Protein 1U0Q (pdb70)

Radius of gyration: 24.21 Å; Cα contacts (8 Å, |Δi|>4): 615; chains: 2; bounding box: 55×52×58 Å

Nearest PDB structures (foldseek):
  1u0q-assembly2_B  TM=1.008E+00  e=7.704E-24  Lama glama
  5bop-assembly2_C  TM=9.427E-01  e=1.568E-19  Lama glama
  6h15-assembly1_D  TM=9.611E-01  e=4.866E-19  Lama glama
  6c9w-assembly1_B  TM=9.307E-01  e=1.510E-18  Lama glama
  4ptu-assembly1_B  TM=8.889E-01  e=7.053E-16  Homo sapiens

Sequence (248 aa):
VQLQESGGGLVQAGGSLRLSCAASGRTFSTYAVGWFRQAPGKEREFVGYFGTRGGRTYYADSVKGRFTIAIDNAKNTVYLQMNSLKLDDTAVYYCAVRMPYSGDYRSSGTYDYWGQGTQVTVSSVQLQESGGGLVQAGGSLRLSCAASGRTFSTYAVGWFRQAPGKEREFVGYFGTRGGRTYYADSVKGRFTIAIDNAKNTVYLQMNSLKLDDTAVYYCAVRMPYSGDYRSSGTYDYWGQGTQVTVSS

Structure (mmCIF, N/CA/C/O backbone):
data_1U0Q
#
_entry.id   1U0Q
#
_cell.length_a   48.235
_cell.length_b   48.235
_cell.length_c   163.983
_cell.angle_alpha   90.00
_cell.angle_beta   90.00
_cell.angle_gamma   120.00
#
_symmetry.space_group_name_H-M   'P 32 2 1'
#
loop_
_entity.id
_entity.type
_entity.pdbx_description
1 polymer 'immunoglobulin heavy chain variable domain'
2 water water
#
loop_
_atom_site.group_PDB
_atom_site.id
_atom_site.type_symbol
_atom_site.label_atom_id
_atom_site.label_alt_id
_atom_site.label_comp_id
_atom_site.label_asym_id
_atom_site.label_entity_id
_atom_site.label_seq_id
_atom_site.pdbx_PDB_ins_code
_atom_site.Cartn_x
_atom_site.Cartn_y
_atom_site.Cartn_z
_atom_site.occupancy
_atom_site.B_iso_or_equiv
_atom_site.auth_seq_id
_atom_site.auth_comp_id
_atom_site.auth_asym_id
_atom_site.auth_atom_id
_atom_site.pdbx_PDB_model_num
ATOM 9 N N . VAL A 1 2 ? 16.761 -5.990 38.385 1.00 13.37 2 VAL A N 1
ATOM 10 C CA . VAL A 1 2 ? 16.958 -4.785 39.178 1.00 13.64 2 VAL A CA 1
ATOM 11 C C . VAL A 1 2 ? 18.441 -4.623 39.490 1.00 13.65 2 VAL A C 1
ATOM 12 O O . VAL A 1 2 ? 19.103 -5.569 39.907 1.00 14.21 2 VAL A O 1
ATOM 16 N N . GLN A 1 3 ? 18.954 -3.417 39.274 1.00 14.95 3 GLN A N 1
ATOM 17 C CA . GLN A 1 3 ? 20.347 -3.110 39.572 1.00 14.79 3 GLN A CA 1
ATOM 18 C C . GLN A 1 3 ? 20.374 -1.701 40.149 1.00 15.00 3 GLN A C 1
ATOM 19 O O . GLN A 1 3 ? 19.832 -0.772 39.552 1.00 15.80 3 GLN A O 1
ATOM 25 N N . LEU A 1 4 ? 20.991 -1.554 41.317 1.00 14.06 4 LEU A N 1
ATOM 26 C CA . LEU A 1 4 ? 21.074 -0.257 41.981 1.00 14.06 4 LEU A CA 1
ATOM 27 C C . LEU A 1 4 ? 22.524 0.183 42.124 1.00 14.42 4 LEU A C 1
ATOM 28 O O . LEU A 1 4 ? 23.404 -0.637 42.378 1.00 15.28 4 LEU A O 1
ATOM 33 N N . GLN A 1 5 ? 22.767 1.479 41.966 1.00 14.97 5 GLN A N 1
ATOM 34 C CA . GLN A 1 5 ? 24.118 2.015 42.105 1.00 15.50 5 GLN A CA 1
ATOM 35 C C . GLN A 1 5 ? 24.095 3.394 42.763 1.00 14.79 5 GLN A C 1
ATOM 36 O O . GLN A 1 5 ? 23.457 4.318 42.260 1.00 14.70 5 GLN A O 1
ATOM 42 N N . GLU A 1 6 ? 24.794 3.528 43.886 1.00 14.38 6 GLU A N 1
ATOM 43 C CA . GLU A 1 6 ? 24.852 4.805 44.594 1.00 15.04 6 GLU A CA 1
ATOM 44 C C . GLU A 1 6 ? 26.048 5.605 44.107 1.00 15.00 6 GLU A C 1
ATOM 45 O O . GLU A 1 6 ? 27.003 5.047 43.567 1.00 16.12 6 GLU A O 1
ATOM 51 N N . SER A 1 7 ? 25.989 6.916 44.297 1.00 15.28 7 SER A N 1
ATOM 52 C CA . SER A 1 7 ? 27.080 7.793 43.897 1.00 15.15 7 SER A CA 1
ATOM 53 C C . SER A 1 7 ? 26.968 9.104 44.662 1.00 15.51 7 SER A C 1
ATOM 54 O O . SER A 1 7 ? 25.942 9.385 45.274 1.00 14.39 7 SER A O 1
ATOM 57 N N . GLY A 1 8 ? 28.031 9.897 44.629 1.00 16.50 8 GLY A N 1
ATOM 58 C CA . GLY A 1 8 ? 28.004 11.179 45.307 1.00 17.73 8 GLY A CA 1
ATOM 59 C C . GLY A 1 8 ? 28.817 11.243 46.584 1.00 18.76 8 GLY A C 1
ATOM 60 O O . GLY A 1 8 ? 29.015 12.322 47.137 1.00 19.17 8 GLY A O 1
ATOM 61 N N . GLY A 1 9 ? 29.281 10.091 47.059 1.00 19.09 9 GLY A N 1
ATOM 62 C CA . GLY A 1 9 ? 30.069 10.060 48.276 1.00 19.74 9 GLY A CA 1
ATOM 63 C C . GLY A 1 9 ? 31.356 10.856 48.174 1.00 20.80 9 GLY A C 1
ATOM 64 O O . GLY A 1 9 ? 31.848 11.129 47.081 1.00 21.78 9 GLY A O 1
ATOM 65 N N . GLY A 1 10 ? 31.902 11.233 49.323 1.00 20.97 10 GLY A N 1
ATOM 66 C CA . GLY A 1 10 ? 33.136 11.996 49.334 1.00 22.35 10 GLY A CA 1
ATOM 67 C C . GLY A 1 10 ? 33.481 12.491 50.723 1.00 22.60 10 GLY A C 1
ATOM 68 O O . GLY A 1 10 ? 32.833 12.121 51.702 1.00 22.19 10 GLY A O 1
ATOM 69 N N . LEU A 1 11 ? 34.513 13.323 50.806 1.00 23.86 11 LEU A N 1
ATOM 70 C CA . LEU A 1 11 ? 34.950 13.882 52.079 1.00 25.10 11 LEU A CA 1
ATOM 71 C C . LEU A 1 11 ? 34.280 15.244 52.227 1.00 25.36 11 LEU A C 1
ATOM 72 O O . LEU A 1 11 ? 34.389 16.094 51.344 1.00 26.11 11 LEU A O 1
ATOM 77 N N . VAL A 1 12 ? 33.589 15.447 53.342 1.00 25.46 12 VAL A N 1
ATOM 78 C CA . VAL A 1 12 ? 32.886 16.699 53.583 1.00 26.04 12 VAL A CA 1
ATOM 79 C C . VAL A 1 12 ? 33.221 17.273 54.955 1.00 25.55 12 VAL A C 1
ATOM 80 O O . VAL A 1 12 ? 33.514 16.537 55.896 1.00 26.15 12 VAL A O 1
ATOM 84 N N . GLN A 1 13 ? 33.178 18.596 55.052 1.00 25.35 13 GLN A N 1
ATOM 85 C CA . GLN A 1 13 ? 33.466 19.307 56.292 1.00 25.47 13 GLN A CA 1
ATOM 86 C C . GLN A 1 13 ? 32.228 19.276 57.188 1.00 24.08 13 GLN A C 1
ATOM 87 O O . GLN A 1 13 ? 31.112 19.451 56.705 1.00 23.75 13 GLN A O 1
ATOM 93 N N . ALA A 1 14 ? 32.420 19.053 58.485 1.00 22.61 14 ALA A N 1
ATOM 94 C CA . ALA A 1 14 ? 31.297 19.030 59.420 1.00 21.54 14 ALA A CA 1
ATOM 95 C C . ALA A 1 14 ? 30.516 20.330 59.254 1.00 20.77 14 ALA A C 1
ATOM 96 O O . ALA A 1 14 ? 31.104 21.397 59.093 1.00 20.89 14 ALA A O 1
ATOM 98 N N . GLY A 1 15 ? 29.192 20.234 59.301 1.00 19.27 15 GLY A N 1
ATOM 99 C CA . GLY A 1 15 ? 28.360 21.409 59.128 1.00 17.90 15 GLY A CA 1
ATOM 100 C C . GLY A 1 15 ? 28.002 21.585 57.664 1.00 17.06 15 GLY A C 1
ATOM 101 O O . GLY A 1 15 ? 27.121 22.368 57.316 1.00 16.43 15 GLY A O 1
ATOM 102 N N . GLY A 1 16 ? 28.684 20.840 56.801 1.00 16.24 16 GLY A N 1
ATOM 103 C CA . GLY A 1 16 ? 28.422 20.941 55.377 1.00 15.51 16 GLY A CA 1
ATOM 104 C C . GLY A 1 16 ? 27.256 20.095 54.894 1.00 15.15 16 GLY A C 1
ATOM 105 O O . GLY A 1 16 ? 26.578 19.431 55.683 1.00 15.05 16 GLY A O 1
ATOM 106 N N . SER A 1 17 ? 27.028 20.131 53.586 1.00 15.49 17 SER A N 1
ATOM 107 C CA . SER A 1 17 ? 25.945 19.378 52.964 1.00 15.40 17 SER A CA 1
ATOM 108 C C . SER A 1 17 ? 26.470 18.526 51.823 1.00 15.76 17 SER A C 1
ATOM 109 O O . SER A 1 17 ? 27.510 18.826 51.236 1.00 15.62 17 SER A O 1
ATOM 112 N N . LEU A 1 18 ? 25.730 17.468 51.507 1.00 14.76 18 LEU A N 1
ATOM 113 C CA . LEU A 1 18 ? 26.100 16.554 50.433 1.00 14.97 18 LEU A CA 1
ATOM 114 C C . LEU A 1 18 ? 24.851 15.844 49.929 1.00 14.54 18 LEU A C 1
ATOM 115 O O . LEU A 1 18 ? 23.984 15.493 50.718 1.00 14.94 18 LEU A O 1
ATOM 120 N N . ARG A 1 19 ? 24.755 15.631 48.620 1.00 15.31 19 ARG A N 1
ATOM 121 C CA . ARG A 1 19 ? 23.600 14.934 48.071 1.00 15.59 19 ARG A CA 1
ATOM 122 C C . ARG A 1 19 ? 24.046 13.649 47.389 1.00 14.58 19 ARG A C 1
ATOM 123 O O . ARG A 1 19 ? 24.883 13.669 46.486 1.00 15.11 19 ARG A O 1
ATOM 131 N N . LEU A 1 20 ? 23.495 12.531 47.840 1.00 12.77 20 LEU A N 1
ATOM 132 C CA . LEU A 1 20 ? 23.823 11.234 47.266 1.00 12.82 20 LEU A CA 1
ATOM 133 C C . LEU A 1 20 ? 22.743 10.873 46.259 1.00 13.02 20 LEU A C 1
ATOM 134 O O . LEU A 1 20 ? 21.630 11.388 46.323 1.00 12.25 20 LEU A O 1
ATOM 139 N N . SER A 1 21 ? 23.076 9.993 45.325 1.00 14.16 21 SER A N 1
ATOM 140 C CA . SER A 1 21 ? 22.116 9.553 44.326 1.00 14.74 21 SER A CA 1
ATOM 141 C C . SER A 1 21 ? 22.104 8.035 44.273 1.00 14.18 21 SER A C 1
ATOM 142 O O . SER A 1 21 ? 23.106 7.381 44.557 1.00 14.74 21 SER A O 1
ATOM 145 N N . CYS A 1 22 ? 20.956 7.488 43.902 1.00 13.89 22 CYS A N 1
ATOM 146 C CA . CYS A 1 22 ? 20.770 6.050 43.765 1.00 14.24 22 CYS A CA 1
ATOM 147 C C . CYS A 1 22 ? 20.082 5.893 42.423 1.00 13.86 22 CYS A C 1
ATOM 148 O O . CYS A 1 22 ? 18.928 6.277 42.269 1.00 13.44 22 CYS A O 1
ATOM 151 N N . ALA A 1 23 ? 20.805 5.349 41.451 1.00 14.07 23 ALA A N 1
ATOM 152 C CA . ALA A 1 23 ? 20.265 5.156 40.113 1.00 14.90 23 ALA A CA 1
ATOM 153 C C . ALA A 1 23 ? 19.751 3.726 39.961 1.00 15.22 23 ALA A C 1
ATOM 154 O O . ALA A 1 23 ? 20.385 2.782 40.424 1.00 15.14 23 ALA A O 1
ATOM 156 N N . ALA A 1 24 ? 18.598 3.574 39.317 1.00 16.97 24 ALA A N 1
ATOM 157 C CA . ALA A 1 24 ? 18.026 2.250 39.111 1.00 18.95 24 ALA A CA 1
ATOM 158 C C . ALA A 1 24 ? 17.679 2.038 37.649 1.00 20.61 24 ALA A C 1
ATOM 159 O O . ALA A 1 24 ? 17.559 2.992 36.881 1.00 21.53 24 ALA A O 1
ATOM 161 N N . SER A 1 25 ? 17.509 0.776 37.278 1.00 22.78 25 SER A N 1
ATOM 162 C CA . SER A 1 25 ? 17.178 0.410 35.909 1.00 23.66 25 SER A CA 1
ATOM 163 C C . SER A 1 25 ? 15.683 0.499 35.603 1.00 23.97 25 SER A C 1
ATOM 164 O O . SER A 1 25 ? 14.844 0.357 36.490 1.00 23.34 25 SER A O 1
ATOM 167 N N . GLY A 1 26 ? 15.372 0.752 34.333 1.00 24.02 26 GLY A N 1
ATOM 168 C CA . GLY A 1 26 ? 13.995 0.843 33.874 1.00 24.01 26 GLY A CA 1
ATOM 169 C C . GLY A 1 26 ? 13.010 1.536 34.792 1.00 23.41 26 GLY A C 1
ATOM 170 O O . GLY A 1 26 ? 13.221 2.674 35.208 1.00 24.08 26 GLY A O 1
ATOM 171 N N . ARG A 1 27 ? 11.919 0.846 35.103 1.00 22.75 27 ARG A N 1
ATOM 172 C CA . ARG A 1 27 ? 10.888 1.403 35.967 1.00 21.91 27 ARG A CA 1
ATOM 173 C C . ARG A 1 27 ? 10.957 0.850 37.384 1.00 19.95 27 ARG A C 1
ATOM 174 O O . ARG A 1 27 ? 9.942 0.764 38.074 1.00 18.23 27 ARG A O 1
ATOM 182 N N . THR A 1 28 ? 12.159 0.484 37.813 1.00 17.86 28 THR A N 1
ATOM 183 C CA . THR A 1 28 ? 12.354 -0.057 39.151 1.00 17.01 28 THR A CA 1
ATOM 184 C C . THR A 1 28 ? 11.708 0.828 40.212 1.00 16.45 28 THR A C 1
ATOM 185 O O . THR A 1 28 ? 10.983 0.339 41.078 1.00 16.45 28 THR A O 1
ATOM 189 N N . PHE A 1 29 ? 11.974 2.130 40.133 1.00 16.16 29 PHE A N 1
ATOM 190 C CA . PHE A 1 29 ? 11.443 3.089 41.096 1.00 16.49 29 PHE A CA 1
ATOM 191 C C . PHE A 1 29 ? 9.964 3.409 40.936 1.00 18.03 29 PHE A C 1
ATOM 192 O O . PHE A 1 29 ? 9.408 4.176 41.714 1.00 18.89 29 PHE A O 1
ATOM 200 N N . SER A 1 30 ? 9.324 2.830 39.929 1.00 18.80 30 SER A N 1
ATOM 201 C CA . SER A 1 30 ? 7.899 3.059 39.745 1.00 20.09 30 SER A CA 1
ATOM 202 C C . SER A 1 30 ? 7.116 1.907 40.363 1.00 19.83 30 SER A C 1
ATOM 203 O O . SER A 1 30 ? 5.933 2.047 40.670 1.00 20.95 30 SER A O 1
ATOM 206 N N . THR A 1 31 ? 7.780 0.772 40.562 1.00 19.81 31 THR A N 1
ATOM 207 C CA . THR A 1 31 ? 7.111 -0.382 41.147 1.00 19.47 31 THR A CA 1
ATOM 208 C C . THR A 1 31 ? 7.642 -0.755 42.528 1.00 17.81 31 THR A C 1
ATOM 209 O O . THR A 1 31 ? 6.951 -1.424 43.291 1.00 18.05 31 THR A O 1
ATOM 213 N N . TYR A 1 32 ? 8.862 -0.328 42.845 1.00 15.51 32 TYR A N 1
ATOM 214 C CA . TYR A 1 32 ? 9.450 -0.606 44.157 1.00 14.24 32 TYR A CA 1
ATOM 215 C C . TYR A 1 32 ? 9.544 0.658 44.992 1.00 14.24 32 TYR A C 1
ATOM 216 O O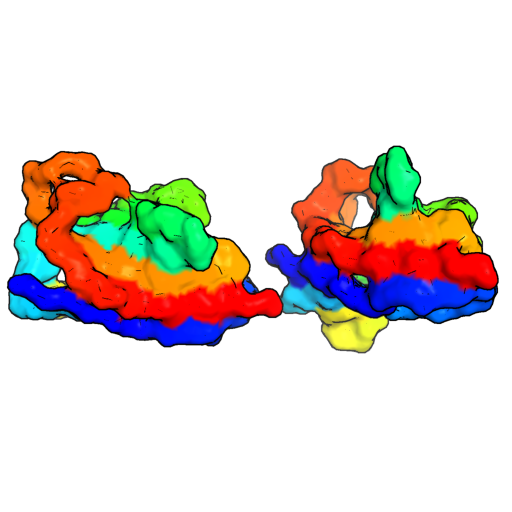 . TYR A 1 32 ? 9.616 1.761 44.450 1.00 16.01 32 TYR A O 1
ATOM 225 N N . ALA A 1 33 ? 9.562 0.479 46.310 1.00 13.67 33 ALA A N 1
ATOM 226 C CA . ALA A 1 33 ? 9.722 1.581 47.253 1.00 13.06 33 ALA A CA 1
ATOM 227 C C . ALA A 1 33 ? 11.223 1.611 47.505 1.00 12.96 33 ALA A C 1
ATOM 228 O O . ALA A 1 33 ? 11.915 0.633 47.222 1.00 11.95 33 ALA A O 1
ATOM 230 N N . VAL A 1 34 ? 11.725 2.712 48.049 1.00 12.79 34 VAL A N 1
ATOM 231 C CA . VAL A 1 34 ? 13.157 2.849 48.262 1.00 13.43 34 VAL A CA 1
ATOM 232 C C . VAL A 1 34 ? 13.537 3.224 49.682 1.00 13.81 34 VAL A C 1
ATOM 233 O O . VAL A 1 34 ? 12.912 4.083 50.293 1.00 14.98 34 VAL A O 1
ATOM 237 N N . GLY A 1 35 ? 14.569 2.571 50.202 1.00 12.47 35 GLY A N 1
ATOM 238 C CA . GLY A 1 35 ? 15.038 2.885 51.538 1.00 12.15 35 GLY A CA 1
ATOM 239 C C . GLY A 1 35 ? 16.528 3.179 51.535 1.00 12.34 35 GLY A C 1
ATOM 240 O O . GLY A 1 35 ? 17.270 2.723 50.664 1.00 11.60 35 GLY A O 1
ATOM 241 N N . TRP A 1 36 ? 16.971 3.985 52.491 1.00 10.49 36 TRP A N 1
ATOM 242 C CA . TRP A 1 36 ? 18.387 4.284 52.610 1.00 10.18 36 TRP A CA 1
ATOM 243 C C . TRP A 1 36 ? 18.832 3.750 53.957 1.00 10.19 36 TRP A C 1
ATOM 244 O O . TRP A 1 36 ? 18.112 3.872 54.947 1.00 10.72 36 TRP A O 1
ATOM 255 N N . PHE A 1 37 ? 20.003 3.124 53.966 1.00 9.71 37 PHE A N 1
ATOM 256 C CA . PHE A 1 37 ? 20.601 2.562 55.169 1.00 9.85 37 PHE A CA 1
ATOM 257 C C . PHE A 1 37 ? 22.045 3.057 55.218 1.00 9.78 37 PHE A C 1
ATOM 258 O O . PHE A 1 37 ? 22.567 3.569 54.228 1.00 10.81 37 PHE A O 1
ATOM 266 N N . ARG A 1 38 ? 22.703 2.910 56.362 1.00 9.91 38 ARG A N 1
ATOM 267 C CA . ARG A 1 38 ? 24.098 3.326 56.449 1.00 10.12 38 ARG A CA 1
ATOM 268 C C . ARG A 1 38 ? 24.835 2.460 57.454 1.00 9.76 38 ARG A C 1
ATOM 269 O O . ARG A 1 38 ? 24.229 1.906 58.379 1.00 9.86 38 ARG A O 1
ATOM 277 N N . GLN A 1 39 ? 26.138 2.318 57.244 1.00 10.59 39 GLN A N 1
ATOM 278 C CA . GLN A 1 39 ? 26.964 1.547 58.158 1.00 12.18 39 GLN A CA 1
ATOM 279 C C . GLN A 1 39 ? 28.168 2.380 58.560 1.00 12.48 39 GLN A C 1
ATOM 280 O O . GLN A 1 39 ? 29.058 2.633 57.749 1.00 13.47 39 GLN A O 1
ATOM 286 N N . ALA A 1 40 ? 28.179 2.815 59.813 1.00 14.24 40 ALA A N 1
ATOM 287 C CA . ALA A 1 40 ? 29.285 3.609 60.324 1.00 16.48 40 ALA A CA 1
ATOM 288 C C . ALA A 1 40 ? 30.393 2.651 60.739 1.00 17.22 40 ALA A C 1
ATOM 289 O O . ALA A 1 40 ? 30.140 1.470 60.969 1.00 16.95 40 ALA A O 1
ATOM 291 N N . PRO A 1 41 ? 31.636 3.148 60.844 1.00 18.38 41 PRO A N 1
ATOM 292 C CA . PRO A 1 41 ? 32.770 2.304 61.233 1.00 18.83 41 PRO A CA 1
ATOM 293 C C . PRO A 1 41 ? 32.512 1.439 62.468 1.00 18.68 41 PRO A C 1
ATOM 294 O O . PRO A 1 41 ? 32.194 1.950 63.544 1.00 19.27 41 PRO A O 1
ATOM 298 N N . GLY A 1 42 ? 32.638 0.127 62.293 1.00 18.55 42 GLY A N 1
ATOM 299 C CA . GLY A 1 42 ? 32.451 -0.805 63.392 1.00 18.16 42 GLY A CA 1
ATOM 300 C C . GLY A 1 42 ? 31.035 -1.116 63.831 1.00 17.68 42 GLY A C 1
ATOM 301 O O . GLY A 1 42 ? 30.821 -2.047 64.608 1.00 17.34 42 GLY A O 1
ATOM 302 N N . LYS A 1 43 ? 30.059 -0.356 63.344 1.00 17.98 43 LYS A N 1
ATOM 303 C CA . LYS A 1 43 ? 28.676 -0.589 63.745 1.00 18.82 43 LYS A CA 1
ATOM 304 C C . LYS A 1 43 ? 27.858 -1.379 62.736 1.00 17.94 43 LYS A C 1
ATOM 305 O O . LYS A 1 43 ? 28.261 -1.563 61.589 1.00 18.46 43 LYS A O 1
ATOM 311 N N . GLU A 1 44 ? 26.702 -1.849 63.185 1.00 17.70 44 GLU A N 1
ATOM 312 C CA . GLU A 1 44 ? 25.806 -2.607 62.325 1.00 17.38 44 GLU A CA 1
ATOM 313 C C . GLU A 1 44 ? 25.046 -1.646 61.423 1.00 16.37 44 GLU A C 1
ATOM 314 O O . GLU A 1 44 ? 24.781 -0.508 61.805 1.00 15.17 44 GLU A O 1
ATOM 320 N N . ARG A 1 45 ? 24.701 -2.108 60.223 1.00 14.65 45 ARG A N 1
ATOM 321 C CA . ARG A 1 45 ? 23.964 -1.278 59.277 1.00 13.91 45 ARG A CA 1
ATOM 322 C C . ARG A 1 45 ? 22.614 -0.902 59.871 1.00 12.75 45 ARG A C 1
ATOM 323 O O . ARG A 1 45 ? 21.930 -1.733 60.473 1.00 13.86 45 ARG A O 1
ATOM 331 N N . GLU A 1 46 ? 22.232 0.357 59.690 1.00 12.80 46 GLU A N 1
ATOM 332 C CA . GLU A 1 46 ? 20.987 0.855 60.247 1.00 14.20 46 GLU A CA 1
ATOM 333 C C . GLU A 1 46 ? 20.169 1.681 59.267 1.00 12.62 46 GLU A C 1
ATOM 334 O O . GLU A 1 46 ? 20.704 2.286 58.337 1.00 12.82 46 GLU A O 1
ATOM 340 N N . PHE A 1 47 ? 18.865 1.713 59.520 1.00 13.16 47 PHE A N 1
ATOM 341 C CA . PHE A 1 47 ? 17.905 2.451 58.710 1.00 13.17 47 PHE A CA 1
ATOM 342 C C . PHE A 1 47 ? 18.132 3.962 58.795 1.00 13.30 47 PHE A C 1
ATOM 343 O O . PHE A 1 47 ? 18.445 4.492 59.861 1.00 14.28 47 PHE A O 1
ATOM 351 N N . VAL A 1 48 ? 17.977 4.644 57.662 1.00 12.59 48 VAL A N 1
ATOM 352 C CA . VAL A 1 48 ? 18.153 6.094 57.592 1.00 12.31 48 VAL A CA 1
ATOM 353 C C . VAL A 1 48 ? 16.849 6.751 57.143 1.00 13.12 48 VAL A C 1
ATOM 354 O O . VAL A 1 48 ? 16.346 7.668 57.795 1.00 12.66 48 VAL A O 1
ATOM 358 N N . GLY A 1 49 ? 16.292 6.268 56.035 1.00 13.11 49 GLY A N 1
ATOM 359 C CA . GLY A 1 49 ? 15.061 6.849 55.538 1.00 13.07 49 GLY A CA 1
ATOM 360 C C . GLY A 1 49 ? 14.346 5.963 54.540 1.00 13.79 49 GLY A C 1
ATOM 361 O O . GLY A 1 49 ? 14.937 5.046 53.970 1.00 13.95 49 GLY A O 1
ATOM 362 N N . TYR A 1 50 ? 13.070 6.256 54.316 1.00 14.17 50 TYR A N 1
ATOM 363 C CA . TYR A 1 50 ? 12.253 5.475 53.404 1.00 14.27 50 TYR A CA 1
ATOM 364 C C . TYR A 1 50 ? 11.463 6.396 52.489 1.00 15.54 50 TYR A C 1
ATOM 365 O O . TYR A 1 50 ? 10.994 7.455 52.911 1.00 15.66 50 TYR A O 1
ATOM 374 N N . PHE A 1 51 ? 11.314 5.986 51.234 1.00 15.61 51 PHE A N 1
ATOM 375 C CA . PHE A 1 51 ? 10.575 6.774 50.259 1.00 16.77 51 PHE A CA 1
ATOM 376 C C . PHE A 1 51 ? 9.533 5.884 49.604 1.00 17.36 51 PHE A C 1
ATOM 377 O O . PHE A 1 51 ? 9.881 4.959 48.880 1.00 14.94 51 PHE A O 1
ATOM 385 N N . GLY A 1 52 ? 8.261 6.156 49.879 1.00 19.81 52 GLY A N 1
ATOM 386 C CA . GLY A 1 52 ? 7.190 5.381 49.278 1.00 22.59 52 GLY A CA 1
ATOM 387 C C . GLY A 1 52 ? 6.954 5.950 47.894 1.00 24.15 52 GLY A C 1
ATOM 388 O O . GLY A 1 52 ? 6.673 7.137 47.749 1.00 25.23 52 GLY A O 1
ATOM 389 N N . THR A 1 53 A 7.070 5.113 46.872 1.00 26.63 52 THR A N 1
ATOM 390 C CA . THR A 1 53 A 6.898 5.575 45.499 1.00 28.69 52 THR A CA 1
ATOM 391 C C . THR A 1 53 A 5.447 5.797 45.085 1.00 29.52 52 THR A C 1
ATOM 392 O O . THR A 1 53 A 5.178 6.414 44.053 1.00 29.67 52 THR A O 1
ATOM 396 N N . ARG A 1 54 ? 4.512 5.305 45.888 1.00 30.36 53 ARG A N 1
ATOM 397 C CA . ARG A 1 54 ? 3.100 5.470 45.568 1.00 30.69 53 ARG A CA 1
ATOM 398 C C . ARG A 1 54 ? 2.654 6.929 45.682 1.00 30.74 53 ARG A C 1
ATOM 399 O O . ARG A 1 54 ? 2.175 7.515 44.710 1.00 31.06 53 ARG A O 1
ATOM 401 N N . GLY A 1 55 ? 2.819 7.514 46.865 1.00 30.14 54 GLY A N 1
ATOM 402 C CA . GLY A 1 55 ? 2.407 8.891 47.074 1.00 29.33 54 GLY A CA 1
ATOM 403 C C . GLY A 1 55 ? 3.551 9.864 47.280 1.00 28.81 54 GLY A C 1
ATOM 404 O O . GLY A 1 55 ? 3.336 11.076 47.354 1.00 29.19 54 GLY A O 1
ATOM 405 N N . GLY A 1 56 ? 4.768 9.343 47.380 1.00 27.79 55 GLY A N 1
ATOM 406 C CA . GLY A 1 56 ? 5.920 10.207 47.565 1.00 26.65 55 GLY A CA 1
ATOM 407 C C . GLY A 1 56 ? 6.188 10.619 49.001 1.00 25.92 55 GLY A C 1
ATOM 408 O O . GLY A 1 56 ? 6.948 11.558 49.246 1.00 25.50 55 GLY A O 1
ATOM 409 N N . ARG A 1 57 ? 5.571 9.929 49.955 1.00 24.93 56 ARG A N 1
ATOM 410 C CA . ARG A 1 57 ? 5.777 10.248 51.362 1.00 24.90 56 ARG A CA 1
ATOM 411 C C . ARG A 1 57 ? 7.127 9.705 51.826 1.00 23.29 56 ARG A C 1
ATOM 412 O O . ARG A 1 57 ? 7.592 8.673 51.345 1.00 22.12 56 ARG A O 1
ATOM 420 N N . THR A 1 58 ? 7.755 10.406 52.761 1.00 21.05 57 THR A N 1
ATOM 421 C CA . THR A 1 58 ? 9.049 9.981 53.283 1.00 19.36 57 THR A CA 1
ATOM 422 C C . THR A 1 58 ? 9.014 9.813 54.801 1.00 19.35 57 THR A C 1
ATOM 423 O O . THR A 1 58 ? 8.238 10.476 55.492 1.00 18.66 57 THR A O 1
ATOM 427 N N . TYR A 1 59 ? 9.852 8.908 55.306 1.00 18.38 58 TYR A N 1
ATOM 428 C CA . TYR A 1 59 ? 9.955 8.636 56.741 1.00 18.68 58 TYR A CA 1
ATOM 429 C C . TYR A 1 59 ? 11.440 8.634 57.084 1.00 17.06 58 TYR A C 1
ATOM 430 O O . TYR A 1 59 ? 12.247 8.087 56.337 1.00 16.55 58 TYR A O 1
ATOM 439 N N . TYR A 1 60 ? 11.797 9.238 58.215 1.00 15.50 59 TYR A N 1
ATOM 440 C CA . TYR A 1 60 ? 13.200 9.333 58.610 1.00 15.11 59 TYR A CA 1
ATOM 441 C C . TYR A 1 60 ? 13.508 8.835 60.019 1.00 15.29 59 TYR A C 1
ATOM 442 O O . TYR A 1 60 ? 12.705 8.993 60.938 1.00 15.60 59 TYR A O 1
ATOM 451 N N . ALA A 1 61 ? 14.686 8.236 60.178 1.00 14.59 60 ALA A N 1
ATOM 452 C CA . ALA A 1 61 ? 15.127 7.756 61.482 1.00 15.09 60 ALA A CA 1
ATOM 453 C C . ALA A 1 61 ? 15.344 8.998 62.348 1.00 15.54 60 ALA A C 1
ATOM 454 O O . ALA A 1 61 ? 15.710 10.054 61.836 1.00 15.23 60 ALA A O 1
ATOM 456 N N . ASP A 1 62 ? 15.130 8.873 63.654 1.00 16.84 61 ASP A N 1
ATOM 457 C CA . ASP A 1 62 ? 15.299 10.013 64.551 1.00 18.47 61 ASP A CA 1
ATOM 458 C C . ASP A 1 62 ? 16.691 10.630 64.489 1.00 17.83 61 ASP A C 1
ATOM 459 O O . ASP A 1 62 ? 16.863 11.833 64.718 1.00 18.21 61 ASP A O 1
ATOM 464 N N . SER A 1 63 ? 17.683 9.809 64.174 1.00 17.05 62 SER A N 1
ATOM 465 C CA . SER A 1 63 ? 19.060 10.266 64.089 1.00 16.59 62 SER A CA 1
ATOM 466 C C . SER A 1 63 ? 19.298 11.308 63.000 1.00 14.82 62 SER A C 1
ATOM 467 O O . SER A 1 63 ? 20.240 12.094 63.089 1.00 14.64 62 SER A O 1
ATOM 470 N N . VAL A 1 64 ? 18.450 11.324 61.974 1.00 13.50 63 VAL A N 1
ATOM 471 C CA . VAL A 1 64 ? 18.650 12.270 60.878 1.00 12.67 63 VAL A CA 1
ATOM 472 C C . VAL A 1 64 ? 17.429 13.117 60.517 1.00 12.05 63 VAL A C 1
ATOM 473 O O . VAL A 1 64 ? 17.536 14.032 59.702 1.00 11.98 63 VAL A O 1
ATOM 477 N N . LYS A 1 65 ? 16.282 12.826 61.124 1.00 12.15 64 LYS A N 1
ATOM 478 C CA . LYS A 1 65 ? 15.059 13.570 60.825 1.00 12.58 64 LYS A CA 1
ATOM 479 C C . LYS A 1 65 ? 15.282 15.079 60.926 1.00 12.57 64 LYS A C 1
ATOM 480 O O . LYS A 1 65 ? 15.790 15.579 61.929 1.00 13.37 64 LYS A O 1
ATOM 486 N N . GLY A 1 66 ? 14.905 15.791 59.867 1.00 11.51 65 GLY A N 1
ATOM 487 C CA . GLY A 1 66 ? 15.071 17.231 59.830 1.00 11.34 65 GLY A CA 1
ATOM 488 C C . GLY A 1 66 ? 16.305 17.649 59.054 1.00 9.84 65 GLY A C 1
ATOM 489 O O . GLY A 1 66 ? 16.299 18.678 58.388 1.00 10.48 65 GLY A O 1
ATOM 490 N N . ARG A 1 67 ? 17.373 16.855 59.138 1.00 9.97 66 ARG A N 1
ATOM 491 C CA . ARG A 1 67 ? 18.611 17.177 58.436 1.00 9.86 66 ARG A CA 1
ATOM 492 C C . ARG A 1 67 ? 18.740 16.485 57.085 1.00 9.42 66 ARG A C 1
ATOM 493 O O . ARG A 1 67 ? 19.350 17.016 56.155 1.00 9.74 66 ARG A O 1
ATOM 501 N N . PHE A 1 68 ? 18.192 15.279 56.998 1.00 10.22 67 PHE A N 1
ATOM 502 C CA . PHE A 1 68 ? 18.255 14.490 55.766 1.00 10.61 67 PHE A CA 1
ATOM 503 C C . PHE A 1 68 ? 16.885 14.418 55.095 1.00 10.58 67 PHE A C 1
ATOM 504 O O . PHE A 1 68 ? 15.870 14.281 55.760 1.00 12.54 67 PHE A O 1
ATOM 512 N N . THR A 1 69 ? 16.868 14.508 53.772 1.00 11.98 68 THR A N 1
ATOM 513 C CA . THR A 1 69 ? 15.618 14.410 53.035 1.00 11.65 68 THR A CA 1
ATOM 514 C C . THR A 1 69 ? 15.828 13.599 51.768 1.00 12.08 68 THR A C 1
ATOM 515 O O . THR A 1 69 ? 16.912 13.618 51.177 1.00 12.78 68 THR A O 1
ATOM 519 N N . ILE A 1 70 ? 14.777 12.900 51.354 1.00 11.04 69 ILE A N 1
ATOM 520 C CA . ILE A 1 70 ? 14.823 12.046 50.174 1.00 11.13 69 ILE A CA 1
ATOM 521 C C . ILE A 1 70 ? 13.829 12.528 49.119 1.00 10.86 69 ILE A C 1
ATOM 522 O O . ILE A 1 70 ? 12.729 12.978 49.450 1.00 11.48 69 ILE A O 1
ATOM 527 N N . ALA A 1 71 ? 14.232 12.423 47.858 1.00 11.48 70 ALA A N 1
ATOM 528 C CA . ALA A 1 71 ? 13.398 12.836 46.734 1.00 12.15 70 ALA A CA 1
ATOM 529 C C . ALA A 1 71 ? 13.681 11.960 45.519 1.00 13.02 70 ALA A C 1
ATOM 530 O O . ALA A 1 71 ? 14.558 11.099 45.548 1.00 12.63 70 ALA A O 1
ATOM 532 N N . ILE A 1 72 ? 12.931 12.189 44.448 1.00 14.11 71 ILE A N 1
ATOM 533 C CA . ILE A 1 72 ? 13.120 11.433 43.219 1.00 14.50 71 ILE A CA 1
ATOM 534 C C . ILE A 1 72 ? 13.077 12.409 42.040 1.00 15.71 71 ILE A C 1
ATOM 535 O O . ILE A 1 72 ? 12.337 13.390 42.077 1.00 15.83 71 ILE A O 1
ATOM 540 N N . ASP A 1 73 ? 13.885 12.155 41.013 1.00 16.44 72 ASP A N 1
ATOM 541 C CA . ASP A 1 73 ? 13.919 13.036 39.845 1.00 18.72 72 ASP A CA 1
ATOM 542 C C . ASP A 1 73 ? 12.670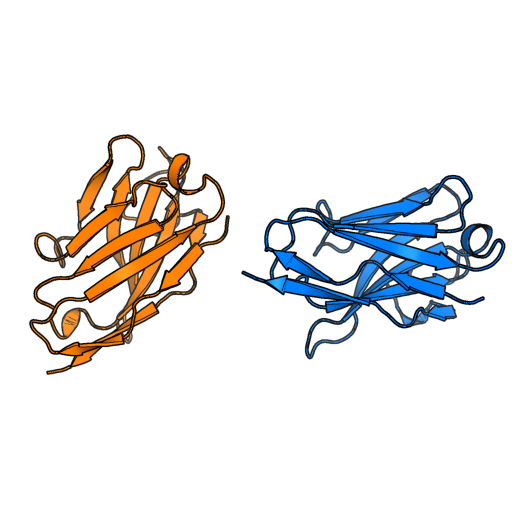 12.910 38.972 1.00 19.62 72 ASP A C 1
ATOM 543 O O . ASP A 1 73 ? 11.866 11.993 39.147 1.00 19.44 72 ASP A O 1
ATOM 548 N N . ASN A 1 74 ? 12.514 13.847 38.037 1.00 20.94 73 ASN A N 1
ATOM 549 C CA . ASN A 1 74 ? 11.358 13.873 37.146 1.00 22.59 73 ASN A CA 1
ATOM 550 C C . ASN A 1 74 ? 11.157 12.591 36.353 1.00 22.14 73 ASN A C 1
ATOM 551 O O . ASN A 1 74 ? 10.026 12.127 36.194 1.00 21.87 73 ASN A O 1
ATOM 556 N N . ALA A 1 75 ? 12.251 12.025 35.855 1.00 21.84 74 ALA A N 1
ATOM 557 C CA . ALA A 1 75 ? 12.190 10.801 35.063 1.00 21.86 74 ALA A CA 1
ATOM 558 C C . ALA A 1 75 ? 11.957 9.553 35.913 1.00 22.25 74 ALA A C 1
ATOM 559 O O . ALA A 1 75 ? 11.610 8.494 35.391 1.00 22.21 74 ALA A O 1
ATOM 561 N N . LYS A 1 76 ? 12.151 9.688 37.223 1.00 21.62 75 LYS A N 1
ATOM 562 C CA . LYS A 1 76 ? 11.969 8.589 38.167 1.00 21.61 75 LYS A CA 1
ATOM 563 C C . LYS A 1 76 ? 12.967 7.450 37.981 1.00 20.62 75 LYS A C 1
ATOM 564 O O . LYS A 1 76 ? 12.632 6.275 38.155 1.00 21.27 75 LYS A O 1
ATOM 570 N N . ASN A 1 77 ? 14.201 7.811 37.640 1.00 20.78 76 ASN A N 1
ATOM 571 C CA . ASN A 1 77 ? 15.277 6.845 37.448 1.00 20.01 76 ASN A CA 1
ATOM 572 C C . ASN A 1 77 ? 16.335 7.035 38.527 1.00 18.85 76 ASN A C 1
ATOM 573 O O . ASN A 1 77 ? 17.262 6.238 38.643 1.00 18.10 76 ASN A O 1
ATOM 578 N N . THR A 1 78 ? 16.189 8.098 39.311 1.00 17.69 77 THR A N 1
ATOM 579 C CA . THR A 1 78 ? 17.153 8.397 40.359 1.00 17.14 77 THR A CA 1
ATOM 580 C C . THR A 1 78 ? 16.490 8.922 41.627 1.00 15.82 77 THR A C 1
ATOM 581 O O . THR A 1 78 ? 15.613 9.784 41.572 1.00 14.97 77 THR A O 1
ATOM 585 N N . VAL A 1 79 ? 16.905 8.381 42.770 1.00 15.33 78 VAL A N 1
ATOM 586 C CA . VAL A 1 79 ? 16.390 8.813 44.067 1.00 14.92 78 VAL A CA 1
ATOM 587 C C . VAL A 1 79 ? 17.566 9.465 44.786 1.00 14.97 78 VAL A C 1
ATOM 588 O O . VAL A 1 79 ? 18.689 8.969 44.735 1.00 15.13 78 VAL A O 1
ATOM 592 N N . TYR A 1 80 ? 17.308 10.585 45.447 1.00 14.53 79 TYR A N 1
ATOM 593 C CA . TYR A 1 80 ? 18.364 11.307 46.135 1.00 14.64 79 TYR A CA 1
ATOM 594 C C . TYR A 1 80 ? 18.249 11.291 47.646 1.00 14.08 79 TYR A C 1
ATOM 595 O O . TYR A 1 80 ? 17.158 11.193 48.202 1.00 14.63 79 TYR A O 1
ATOM 604 N N . LEU A 1 81 ? 19.396 11.391 48.305 1.00 13.22 80 LEU A N 1
ATOM 605 C CA . LEU A 1 81 ? 19.431 11.504 49.755 1.00 12.53 80 LEU A CA 1
ATOM 606 C C . LEU A 1 81 ? 20.211 12.784 50.013 1.00 12.10 80 LEU A C 1
ATOM 607 O O . LEU A 1 81 ? 21.433 12.816 49.868 1.00 13.12 80 LEU A O 1
ATOM 612 N N . GLN A 1 82 ? 19.493 13.847 50.359 1.00 12.06 81 GLN A N 1
ATOM 613 C CA . GLN A 1 82 ? 20.125 15.128 50.641 1.00 12.53 81 GLN A CA 1
ATOM 614 C C . GLN A 1 82 ? 20.493 15.204 52.109 1.00 12.34 81 GLN A C 1
ATOM 615 O O . GLN A 1 82 ? 19.680 14.901 52.975 1.00 12.42 81 GLN A O 1
ATOM 621 N N . MET A 1 83 ? 21.728 15.608 52.380 1.00 12.88 82 MET A N 1
ATOM 622 C CA . MET A 1 83 ? 22.197 15.737 53.753 1.00 13.28 82 MET A CA 1
ATOM 623 C C . MET A 1 83 ? 22.565 17.186 54.041 1.00 13.06 82 MET A C 1
ATOM 624 O O . MET A 1 83 ? 23.319 17.797 53.286 1.00 13.46 82 MET A O 1
ATOM 629 N N . ASN A 1 84 A 22.011 17.728 55.122 1.00 12.78 82 ASN A N 1
ATOM 630 C CA . ASN A 1 84 A 22.299 19.098 55.556 1.00 12.68 82 ASN A CA 1
ATOM 631 C C . ASN A 1 84 A 22.881 19.007 56.966 1.00 12.28 82 ASN A C 1
ATOM 632 O O . ASN A 1 84 A 22.662 18.021 57.667 1.00 12.36 82 ASN A O 1
ATOM 637 N N . SER A 1 85 B 23.618 20.037 57.373 1.00 11.99 82 SER A N 1
ATOM 638 C CA . SER A 1 85 B 24.205 20.100 58.713 1.00 12.97 82 SER A CA 1
ATOM 639 C C . SER A 1 85 B 24.837 18.785 59.159 1.00 12.56 82 SER A C 1
ATOM 640 O O . SER A 1 85 B 24.482 18.246 60.203 1.00 13.37 82 SER A O 1
ATOM 643 N N . LEU A 1 86 C 25.789 18.284 58.379 1.00 13.67 82 LEU A N 1
ATOM 644 C CA . LEU A 1 86 C 26.439 17.018 58.700 1.00 15.26 82 LEU A CA 1
ATOM 645 C C . LEU A 1 86 C 27.216 17.008 60.016 1.00 15.98 82 LEU A C 1
ATOM 646 O O . LEU A 1 86 C 27.802 18.018 60.414 1.00 16.81 82 LEU A O 1
ATOM 651 N N . LYS A 1 87 ? 27.202 15.854 60.682 1.00 16.92 83 LYS A N 1
ATOM 652 C CA . LYS A 1 87 ? 27.910 15.652 61.948 1.00 18.97 83 LYS A CA 1
ATOM 653 C C . LYS A 1 87 ? 29.028 14.650 61.683 1.00 19.20 83 LYS A C 1
ATOM 654 O O . LYS A 1 87 ? 29.021 13.952 60.672 1.00 18.88 83 LYS A O 1
ATOM 660 N N . LEU A 1 88 ? 29.976 14.556 62.607 1.00 19.42 84 LEU A N 1
ATOM 661 C CA . LEU A 1 88 ? 31.067 13.608 62.441 1.00 20.59 84 LEU A CA 1
ATOM 662 C C . LEU A 1 88 ? 30.529 12.183 62.427 1.00 20.66 84 LEU A C 1
ATOM 663 O O . LEU A 1 88 ? 31.000 11.344 61.655 1.00 21.06 84 LEU A O 1
ATOM 668 N N . ASP A 1 89 ? 29.534 11.907 63.265 1.00 19.87 85 ASP A N 1
ATOM 669 C CA . ASP A 1 89 ? 28.993 10.558 63.323 1.00 20.53 85 ASP A CA 1
ATOM 670 C C . ASP A 1 89 ? 28.065 10.209 62.164 1.00 18.84 85 ASP A C 1
ATOM 671 O O . ASP A 1 89 ? 27.418 9.166 62.177 1.00 18.30 85 ASP A O 1
ATOM 676 N N . ASP A 1 90 ? 27.992 11.082 61.161 1.00 16.48 86 ASP A N 1
ATOM 677 C CA . ASP A 1 90 ? 27.187 10.767 59.980 1.00 14.90 86 ASP A CA 1
ATOM 678 C C . ASP A 1 90 ? 28.129 10.034 59.025 1.00 14.84 86 ASP A C 1
ATOM 679 O O . ASP A 1 90 ? 27.722 9.594 57.948 1.00 14.52 86 ASP A O 1
ATOM 684 N N . THR A 1 91 ? 29.397 9.920 59.417 1.00 13.27 87 THR A N 1
ATOM 685 C CA . THR A 1 91 ? 30.389 9.231 58.596 1.00 13.24 87 THR A CA 1
ATOM 686 C C . THR A 1 91 ? 30.001 7.767 58.481 1.00 12.66 87 THR A C 1
ATOM 687 O O . THR A 1 91 ? 29.783 7.100 59.489 1.00 12.21 87 THR A O 1
ATOM 691 N N . ALA A 1 92 ? 29.919 7.269 57.254 1.00 12.62 88 ALA A N 1
ATOM 692 C CA . ALA A 1 92 ? 29.546 5.878 57.044 1.00 12.77 88 ALA A CA 1
ATOM 693 C C . ALA A 1 92 ? 29.382 5.580 55.573 1.00 12.00 88 ALA A C 1
ATOM 694 O O . ALA A 1 92 ? 29.489 6.464 54.727 1.00 12.27 88 ALA A O 1
ATOM 696 N N . VAL A 1 93 ? 29.155 4.310 55.268 1.00 12.21 89 VAL A N 1
ATOM 697 C CA . VAL A 1 93 ? 28.901 3.916 53.895 1.00 11.97 89 VAL A CA 1
ATOM 698 C C . VAL A 1 93 ? 27.380 3.932 53.801 1.00 10.49 89 VAL A C 1
ATOM 699 O O . VAL A 1 93 ? 26.694 3.329 54.632 1.00 10.40 89 VAL A O 1
ATOM 703 N N . TYR A 1 94 ? 26.863 4.656 52.815 1.00 10.52 90 TYR A N 1
ATOM 704 C CA . TYR A 1 94 ? 25.422 4.759 52.613 1.00 11.49 90 TYR A CA 1
ATOM 705 C C . TYR A 1 94 ? 24.969 3.814 51.504 1.00 10.85 90 TYR A C 1
ATOM 706 O O . TYR A 1 94 ? 25.584 3.754 50.441 1.00 11.16 90 TYR A O 1
ATOM 715 N N . TYR A 1 95 ? 23.887 3.088 51.775 1.00 9.69 91 TYR A N 1
ATOM 716 C CA . TYR A 1 95 ? 23.328 2.102 50.848 1.00 10.02 91 TYR A CA 1
ATOM 717 C C . TYR A 1 95 ? 21.869 2.364 50.520 1.00 11.34 91 TYR A C 1
ATOM 718 O O . TYR A 1 95 ? 21.078 2.648 51.411 1.00 11.32 91 TYR A O 1
ATOM 727 N N . CYS A 1 96 ? 21.501 2.252 49.248 1.00 10.84 92 CYS A N 1
ATOM 728 C CA . CYS A 1 96 ? 20.095 2.383 48.915 1.00 10.96 92 CYS A CA 1
ATOM 729 C C . CYS A 1 96 ? 19.624 0.969 48.640 1.00 11.01 92 CYS A C 1
ATOM 730 O O . CYS A 1 96 ? 20.421 0.100 48.272 1.00 11.61 92 CYS A O 1
ATOM 733 N N . ALA A 1 97 ? 18.339 0.731 48.854 1.00 10.73 93 ALA A N 1
ATOM 734 C CA . ALA A 1 97 ? 17.760 -0.588 48.643 1.00 11.05 93 ALA A CA 1
ATOM 735 C C . ALA A 1 97 ? 16.307 -0.434 48.244 1.00 11.08 93 ALA A C 1
ATOM 736 O O . ALA A 1 97 ? 15.690 0.599 48.502 1.00 10.29 93 ALA A O 1
ATOM 738 N N . VAL A 1 98 ? 15.756 -1.460 47.603 1.00 10.70 94 VAL A N 1
ATOM 739 C CA . VAL A 1 98 ? 14.358 -1.407 47.195 1.00 11.63 94 VAL A CA 1
ATOM 740 C C . VAL A 1 98 ? 13.582 -2.601 47.721 1.00 11.92 94 VAL A C 1
ATOM 741 O O . VAL A 1 98 ? 14.143 -3.676 47.943 1.00 11.71 94 VAL A O 1
ATOM 745 N N . ARG A 1 99 ? 12.287 -2.394 47.925 1.00 13.83 95 ARG A N 1
ATOM 746 C CA . ARG A 1 99 ? 11.404 -3.445 48.403 1.00 15.69 95 ARG A CA 1
ATOM 747 C C . ARG A 1 99 ? 10.037 -3.245 47.760 1.00 16.42 95 ARG A C 1
ATOM 748 O O . ARG A 1 99 ? 9.711 -2.150 47.315 1.00 14.67 95 ARG A O 1
ATOM 756 N N . MET A 1 100 ? 9.246 -4.308 47.702 1.00 19.16 96 MET A N 1
ATOM 757 C CA . MET A 1 100 ? 7.926 -4.212 47.102 1.00 22.19 96 MET A CA 1
ATOM 758 C C . MET A 1 100 ? 6.935 -3.630 48.098 1.00 24.87 96 MET A C 1
ATOM 759 O O . MET A 1 100 ? 7.061 -3.833 49.307 1.00 24.25 96 MET A O 1
ATOM 764 N N . PRO A 1 101 ? 5.943 -2.875 47.601 1.00 26.90 97 PRO A N 1
ATOM 765 C CA . PRO A 1 101 ? 4.937 -2.275 48.478 1.00 29.11 97 PRO A CA 1
ATOM 766 C C . PRO A 1 101 ? 4.257 -3.341 49.338 1.00 31.10 97 PRO A C 1
ATOM 767 O O . PRO A 1 101 ? 4.132 -4.495 48.924 1.00 30.68 97 PRO A O 1
ATOM 771 N N . TYR A 1 102 ? 3.839 -2.949 50.538 1.00 33.25 98 TYR A N 1
ATOM 772 C CA . TYR A 1 102 ? 3.170 -3.855 51.466 1.00 35.61 98 TYR A CA 1
ATOM 773 C C . TYR A 1 102 ? 3.900 -5.187 51.629 1.00 35.79 98 TYR A C 1
ATOM 774 O O . TYR A 1 102 ? 3.340 -6.243 51.332 1.00 36.12 98 TYR A O 1
ATOM 783 N N . SER A 1 103 ? 5.143 -5.143 52.103 1.00 36.10 99 SER A N 1
ATOM 784 C CA . SER A 1 103 ? 5.918 -6.365 52.299 1.00 35.99 99 SER A CA 1
ATOM 785 C C . SER A 1 103 ? 6.542 -6.446 53.693 1.00 35.80 99 SER A C 1
ATOM 786 O O . SER A 1 103 ? 7.452 -7.245 53.925 1.00 36.27 99 SER A O 1
ATOM 789 N N . GLY A 1 104 ? 6.055 -5.620 54.615 1.00 34.91 100 GLY A N 1
ATOM 790 C CA . GLY A 1 104 ? 6.581 -5.638 55.970 1.00 33.88 100 GLY A CA 1
ATOM 791 C C . GLY A 1 104 ? 6.998 -4.284 56.517 1.00 32.96 100 GLY A C 1
ATOM 792 O O . GLY A 1 104 ? 6.607 -3.240 55.994 1.00 33.78 100 GLY A O 1
ATOM 793 N N . ASP A 1 105 A 7.792 -4.305 57.583 1.00 31.57 100 ASP A N 1
ATOM 794 C CA . ASP A 1 105 A 8.279 -3.082 58.216 1.00 30.02 100 ASP A CA 1
ATOM 795 C C . ASP A 1 105 A 9.362 -2.433 57.356 1.00 28.24 100 ASP A C 1
ATOM 796 O O . ASP A 1 105 A 10.400 -3.038 57.101 1.00 27.41 100 ASP A O 1
ATOM 801 N N . TYR A 1 106 B 9.121 -1.201 56.916 1.00 26.83 100 TYR A N 1
ATOM 802 C CA . TYR A 1 106 B 10.078 -0.498 56.067 1.00 25.24 100 TYR A CA 1
ATOM 803 C C . TYR A 1 106 B 11.383 -0.144 56.775 1.00 24.49 100 TYR A C 1
ATOM 804 O O . TYR A 1 106 B 12.368 0.220 56.130 1.00 23.96 100 TYR A O 1
ATOM 813 N N . ARG A 1 107 C 11.394 -0.253 58.100 1.00 23.37 100 ARG A N 1
ATOM 814 C CA . ARG A 1 107 C 12.593 0.054 58.871 1.00 23.13 100 ARG A CA 1
ATOM 815 C C . ARG A 1 107 C 13.515 -1.160 58.957 1.00 21.68 100 ARG A C 1
ATOM 816 O O . ARG A 1 107 C 14.687 -1.031 59.306 1.00 22.29 100 ARG A O 1
ATOM 824 N N . SER A 1 108 D 12.981 -2.337 58.638 1.00 19.51 100 SER A N 1
ATOM 825 C CA . SER A 1 108 D 13.747 -3.579 58.711 1.00 18.03 100 SER A CA 1
ATOM 826 C C . SER A 1 108 D 14.503 -3.936 57.435 1.00 16.65 100 SER A C 1
ATOM 827 O O . SER A 1 108 D 13.912 -4.084 56.370 1.00 15.82 100 SER A O 1
ATOM 830 N N . SER A 1 109 E 15.816 -4.100 57.558 1.00 15.25 100 SER A N 1
ATOM 831 C CA . SER A 1 109 E 16.654 -4.442 56.412 1.00 15.41 100 SER A CA 1
ATOM 832 C C . SER A 1 109 E 16.253 -5.773 55.774 1.00 15.03 100 SER A C 1
ATOM 833 O O . SER A 1 109 E 16.450 -5.978 54.580 1.00 15.03 100 SER A O 1
ATOM 836 N N . GLY A 1 110 F 15.692 -6.671 56.574 1.00 15.31 100 GLY A N 1
ATOM 837 C CA . GLY A 1 110 F 15.299 -7.971 56.057 1.00 15.97 100 GLY A CA 1
ATOM 838 C C . GLY A 1 110 F 14.204 -7.953 55.004 1.00 16.12 100 GLY A C 1
ATOM 839 O O . GLY A 1 110 F 14.081 -8.898 54.224 1.00 17.01 100 GLY A O 1
ATOM 840 N N . THR A 1 111 G 13.424 -6.878 54.963 1.00 15.03 100 THR A N 1
ATOM 841 C CA . THR A 1 111 G 12.313 -6.765 54.014 1.00 14.75 100 THR A CA 1
ATOM 842 C C . THR A 1 111 G 12.693 -6.261 52.623 1.00 14.66 100 THR A C 1
ATOM 843 O O . THR A 1 111 G 11.852 -6.226 51.725 1.00 15.36 100 THR A O 1
ATOM 847 N N . TYR A 1 112 H 13.950 -5.876 52.437 1.00 12.85 100 TYR A N 1
ATOM 848 C CA . TYR A 1 112 H 14.391 -5.365 51.146 1.00 12.33 100 TYR A CA 1
ATOM 849 C C . TYR A 1 112 H 14.877 -6.470 50.210 1.00 11.32 100 TYR A C 1
ATOM 850 O O . TYR A 1 112 H 15.445 -7.471 50.647 1.00 12.95 100 TYR A O 1
ATOM 859 N N . ASP A 1 113 ? 14.634 -6.276 48.918 1.00 10.73 101 ASP A N 1
ATOM 860 C CA . ASP A 1 113 ? 14.982 -7.261 47.900 1.00 10.52 101 ASP A CA 1
ATOM 861 C C . ASP A 1 113 ? 16.312 -7.069 47.192 1.00 10.15 101 ASP A C 1
ATOM 862 O O . ASP A 1 113 ? 16.991 -8.047 46.863 1.00 10.13 101 ASP A O 1
ATOM 867 N N . TYR A 1 114 ? 16.681 -5.819 46.931 1.00 9.32 102 TYR A N 1
ATOM 868 C CA . TYR A 1 114 ? 17.931 -5.539 46.236 1.00 9.34 102 TYR A CA 1
ATOM 869 C C . TYR A 1 114 ? 18.681 -4.403 46.904 1.00 9.12 102 TYR A C 1
ATOM 870 O O . TYR A 1 114 ? 18.069 -3.500 47.484 1.00 9.92 102 TYR A O 1
ATOM 879 N N . TRP A 1 115 ? 20.007 -4.461 46.806 1.00 9.73 103 TRP A N 1
ATOM 880 C CA . TRP A 1 115 ? 20.883 -3.473 47.420 1.00 9.46 103 TRP A CA 1
ATOM 881 C C . TRP A 1 115 ? 21.950 -2.913 46.494 1.00 10.37 103 TRP A C 1
ATOM 882 O O . TRP A 1 115 ? 22.474 -3.618 45.637 1.00 10.73 103 TRP A O 1
ATOM 893 N N . GLY A 1 116 ? 22.290 -1.644 46.695 1.00 11.02 104 GLY A N 1
ATOM 894 C CA . GLY A 1 116 ? 23.352 -1.036 45.912 1.00 11.64 104 GLY A CA 1
ATOM 895 C C . GLY A 1 116 ? 24.666 -1.422 46.581 1.00 13.32 104 GLY A C 1
ATOM 896 O O . GLY A 1 116 ? 24.651 -2.021 47.662 1.00 14.70 104 GLY A O 1
ATOM 897 N N . GLN A 1 117 ? 25.800 -1.084 45.973 1.00 13.74 105 GLN A N 1
ATOM 898 C CA . GLN A 1 117 ? 27.091 -1.446 46.554 1.00 15.37 105 GLN A CA 1
ATOM 899 C C . GLN A 1 117 ? 27.555 -0.509 47.660 1.00 15.18 105 GLN A C 1
ATOM 900 O O . GLN A 1 117 ? 28.469 -0.845 48.412 1.00 15.53 105 GLN A O 1
ATOM 906 N N . GLY A 1 118 ? 26.931 0.663 47.746 1.00 15.61 106 GLY A N 1
ATOM 907 C CA . GLY A 1 118 ? 27.281 1.623 48.780 1.00 16.02 106 GLY A CA 1
ATOM 908 C C . GLY A 1 118 ? 28.246 2.715 48.358 1.00 16.54 106 GLY A C 1
ATOM 909 O O . GLY A 1 118 ? 29.044 2.533 47.440 1.00 17.64 106 GLY A O 1
ATOM 910 N N . THR A 1 119 ? 28.163 3.864 49.025 1.00 16.35 107 THR A N 1
ATOM 911 C CA . THR A 1 119 ? 29.053 4.982 48.731 1.00 15.51 107 THR A CA 1
ATOM 912 C C . THR A 1 119 ? 29.498 5.567 50.073 1.00 15.43 107 THR A C 1
ATOM 913 O O . THR A 1 119 ? 28.689 5.759 50.984 1.00 15.17 107 THR A O 1
ATOM 917 N N . GLN A 1 120 ? 30.795 5.818 50.195 1.00 15.62 108 GLN A N 1
ATOM 918 C CA . GLN A 1 120 ? 31.367 6.341 51.429 1.00 16.29 108 GLN A CA 1
ATOM 919 C C . GLN A 1 120 ? 31.228 7.847 51.595 1.00 16.01 108 GLN A C 1
ATOM 920 O O . GLN A 1 120 ? 31.475 8.618 50.669 1.00 16.89 108 GLN A O 1
ATOM 926 N N . VAL A 1 121 ? 30.812 8.252 52.788 1.00 15.76 109 VAL A N 1
ATOM 927 C CA . VAL A 1 121 ? 30.682 9.664 53.129 1.00 15.49 109 VAL A CA 1
ATOM 928 C C . VAL A 1 121 ? 31.558 9.859 54.359 1.00 15.44 109 VAL A C 1
ATOM 929 O O . VAL A 1 121 ? 31.341 9.215 55.385 1.00 14.51 109 VAL A O 1
ATOM 933 N N . THR A 1 122 ? 32.563 10.721 54.250 1.00 16.00 110 THR A N 1
ATOM 934 C CA . THR A 1 122 ? 33.455 10.978 55.373 1.00 18.15 110 THR A CA 1
ATOM 935 C C . THR A 1 122 ? 33.320 12.427 55.820 1.00 18.10 110 THR A C 1
ATOM 936 O O . THR A 1 122 ? 33.583 13.347 55.047 1.00 19.50 110 THR A O 1
ATOM 940 N N . VAL A 1 123 ? 32.895 12.621 57.064 1.00 19.32 111 VAL A N 1
ATOM 941 C CA . VAL A 1 123 ? 32.724 13.961 57.618 1.00 19.44 111 VAL A CA 1
ATOM 942 C C . VAL A 1 123 ? 33.919 14.278 58.512 1.00 20.78 111 VAL A C 1
ATOM 943 O O . VAL A 1 123 ? 34.167 13.576 59.493 1.00 20.25 111 VAL A O 1
ATOM 947 N N . SER A 1 124 ? 34.659 15.328 58.168 1.00 22.45 112 SER A N 1
ATOM 948 C CA . SER A 1 124 ? 35.832 15.712 58.947 1.00 25.55 112 SER A CA 1
ATOM 949 C C . SER A 1 124 ? 35.599 16.977 59.758 1.00 27.56 112 SER A C 1
ATOM 950 O O . SER A 1 124 ? 34.905 17.897 59.317 1.00 27.69 112 SER A O 1
ATOM 953 N N . SER A 1 125 ? 36.189 17.017 60.949 1.00 29.40 113 SER A N 1
ATOM 954 C CA . SER A 1 125 ? 36.053 18.171 61.827 1.00 32.20 113 SER A CA 1
ATOM 955 C C . SER A 1 125 ? 36.773 19.367 61.216 1.00 33.34 113 SER A C 1
ATOM 956 O O . SER A 1 125 ? 36.082 20.341 60.847 1.00 19.62 113 SER A O 1
ATOM 968 N N . VAL B 1 2 ? 27.293 24.290 65.715 1.00 13.38 202 VAL B N 1
ATOM 969 C CA . VAL B 1 2 ? 28.447 24.707 66.498 1.00 13.48 202 VAL B CA 1
ATOM 970 C C . VAL B 1 2 ? 29.341 23.509 66.791 1.00 13.59 202 VAL B C 1
ATOM 971 O O . VAL B 1 2 ? 28.866 22.444 67.175 1.00 13.92 202 VAL B O 1
ATOM 975 N N . GLN B 1 3 ? 30.640 23.686 66.594 1.00 15.16 203 GLN B N 1
ATOM 976 C CA . GLN B 1 3 ? 31.601 22.631 66.894 1.00 15.03 203 GLN B CA 1
ATOM 977 C C . GLN B 1 3 ? 32.826 23.314 67.483 1.00 14.79 203 GLN B C 1
ATOM 978 O O . GLN B 1 3 ? 33.338 24.273 66.911 1.00 15.99 203 GLN B O 1
ATOM 984 N N . LEU B 1 4 ? 33.270 22.833 68.640 1.00 13.94 204 LEU B N 1
ATOM 985 C CA . LEU B 1 4 ? 34.433 23.403 69.313 1.00 13.60 204 LEU B CA 1
ATOM 986 C C . LEU B 1 4 ? 35.547 22.374 69.426 1.00 14.55 204 LEU B C 1
ATOM 987 O O . LEU B 1 4 ? 35.287 21.192 69.630 1.00 15.76 204 LEU B O 1
ATOM 992 N N . GLN B 1 5 ? 36.788 22.826 69.301 1.00 14.70 205 GLN B N 1
ATOM 993 C CA . GLN B 1 5 ? 37.924 21.920 69.423 1.00 15.27 205 GLN B CA 1
ATOM 994 C C . GLN B 1 5 ? 39.114 22.615 70.074 1.00 14.69 205 GLN B C 1
ATOM 995 O O . GLN B 1 5 ? 39.629 23.601 69.552 1.00 14.69 205 GLN B O 1
ATOM 1001 N N . GLU B 1 6 ? 39.552 22.091 71.213 1.00 14.47 206 GLU B N 1
ATOM 1002 C CA . GLU B 1 6 ? 40.693 22.670 71.913 1.00 15.25 206 GLU B CA 1
ATOM 1003 C C . GLU B 1 6 ? 41.981 22.023 71.437 1.00 15.35 206 GLU B C 1
ATOM 1004 O O . GLU B 1 6 ? 41.976 20.903 70.927 1.00 15.97 206 GLU B O 1
ATOM 1010 N N . SER B 1 7 ? 43.085 22.739 71.606 1.00 15.66 207 SER B N 1
ATOM 1011 C CA . SER B 1 7 ? 44.393 22.231 71.222 1.00 15.52 207 SER B CA 1
ATOM 1012 C C . SER B 1 7 ? 45.457 22.980 72.011 1.00 15.79 207 SER B C 1
ATOM 1013 O O . SER B 1 7 ? 45.163 23.970 72.672 1.00 14.56 207 SER B O 1
ATOM 1016 N N . GLY B 1 8 ? 46.690 22.494 71.942 1.00 17.26 208 GLY B N 1
ATOM 1017 C CA . GLY B 1 8 ? 47.781 23.150 72.641 1.00 17.85 208 GLY B CA 1
ATOM 1018 C C . GLY B 1 8 ? 48.257 22.444 73.895 1.00 18.88 208 GLY B C 1
ATOM 1019 O O . GLY B 1 8 ? 49.325 22.760 74.419 1.00 18.95 208 GLY B O 1
ATOM 1020 N N . GLY B 1 9 ? 47.470 21.491 74.382 1.00 18.72 209 GLY B N 1
ATOM 1021 C CA . GLY B 1 9 ? 47.848 20.767 75.581 1.00 19.64 209 GLY B CA 1
ATOM 1022 C C . GLY B 1 9 ? 49.198 20.083 75.477 1.00 20.37 209 GLY B C 1
ATOM 1023 O O . GLY B 1 9 ? 49.707 19.847 74.384 1.00 21.11 209 GLY B O 1
ATOM 1024 N N . GLY B 1 10 ? 49.780 19.764 76.626 1.00 20.44 210 GLY B N 1
ATOM 1025 C CA . GLY B 1 10 ? 51.069 19.105 76.637 1.00 21.33 210 GLY B CA 1
ATOM 1026 C C . GLY B 1 10 ? 51.664 19.059 78.029 1.00 21.81 210 GLY B C 1
ATOM 1027 O O . GLY B 1 10 ? 51.008 19.409 79.011 1.00 20.94 210 GLY B O 1
ATOM 1028 N N . LEU B 1 11 ? 52.914 18.621 78.108 1.00 22.85 211 LEU B N 1
ATOM 1029 C CA . LEU B 1 11 ? 53.618 18.526 79.377 1.00 24.12 211 LEU B CA 1
ATOM 1030 C C . LEU B 1 11 ? 54.490 19.773 79.517 1.00 24.37 211 LEU B C 1
ATOM 1031 O O . LEU B 1 11 ? 55.238 20.124 78.602 1.00 25.04 211 LEU B O 1
ATOM 1036 N N . VAL B 1 12 ? 54.385 20.442 80.659 1.00 24.86 212 VAL B N 1
ATOM 1037 C CA . VAL B 1 12 ? 55.154 21.655 80.913 1.00 25.81 212 VAL B CA 1
ATOM 1038 C C . VAL B 1 12 ? 55.713 21.627 82.330 1.00 25.67 212 VAL B C 1
ATOM 1039 O O . VAL B 1 12 ? 55.141 20.995 83.217 1.00 26.19 212 VAL B O 1
ATOM 1043 N N . GLN B 1 13 ? 56.833 22.308 82.546 1.00 25.50 213 GLN B N 1
ATOM 1044 C CA . GLN B 1 13 ? 57.433 22.343 83.875 1.00 25.49 213 GLN B CA 1
ATOM 1045 C C . GLN B 1 13 ? 56.823 23.463 84.703 1.00 23.63 213 GLN B C 1
ATOM 1046 O O . GLN B 1 13 ? 56.422 24.493 84.163 1.00 23.15 213 GLN B O 1
ATOM 1052 N N . ALA B 1 14 ? 56.743 23.253 86.013 1.00 22.08 214 ALA B N 1
ATOM 1053 C CA . ALA B 1 14 ? 56.196 24.262 86.911 1.00 20.76 214 ALA B CA 1
ATOM 1054 C C . ALA B 1 14 ? 56.944 25.567 86.655 1.00 20.26 214 ALA B C 1
ATOM 1055 O O . ALA B 1 14 ? 58.145 25.557 86.391 1.00 20.37 214 ALA B O 1
ATOM 1057 N N . GLY B 1 15 ? 56.229 26.683 86.734 1.00 18.71 215 GLY B N 1
ATOM 1058 C CA . GLY B 1 15 ? 56.846 27.973 86.489 1.00 17.37 215 GLY B CA 1
ATOM 1059 C C . GLY B 1 15 ? 56.820 28.331 85.015 1.00 16.23 215 GLY B C 1
ATOM 1060 O O . GLY B 1 15 ? 57.085 29.471 84.645 1.00 16.01 215 GLY B O 1
ATOM 1061 N N . GLY B 1 16 ? 56.488 27.360 84.170 1.00 15.42 216 GLY B N 1
ATOM 1062 C CA . GLY B 1 16 ? 56.444 27.615 82.741 1.00 14.98 216 GLY B CA 1
ATOM 1063 C C . GLY B 1 16 ? 55.138 28.227 82.261 1.00 14.77 216 GLY B C 1
ATOM 1064 O O . GLY B 1 16 ? 54.236 28.507 83.056 1.00 14.41 216 GLY B O 1
ATOM 1065 N N . SER B 1 17 ? 55.054 28.439 80.951 1.00 15.19 217 SER B N 1
ATOM 1066 C CA . SER B 1 17 ? 53.871 29.017 80.321 1.00 15.56 217 SER B CA 1
ATOM 1067 C C . SER B 1 17 ? 53.399 28.126 79.184 1.00 15.81 217 SER B C 1
ATOM 1068 O O . SER B 1 17 ? 54.167 27.325 78.642 1.00 16.00 217 SER B O 1
ATOM 1071 N N . LEU B 1 18 ? 52.134 28.284 78.816 1.00 15.37 218 LEU B N 1
ATOM 1072 C CA . LEU B 1 18 ? 51.541 27.500 77.742 1.00 15.55 218 LEU B CA 1
ATOM 1073 C C . LEU B 1 18 ? 50.284 28.208 77.250 1.00 15.12 218 LEU B C 1
ATOM 1074 O O . LEU B 1 18 ? 49.551 28.786 78.046 1.00 15.56 218 LEU B O 1
ATOM 1079 N N . ARG B 1 19 ? 50.041 28.181 75.944 1.00 15.52 219 ARG B N 1
ATOM 1080 C CA . ARG B 1 19 ? 48.841 28.810 75.415 1.00 15.52 219 ARG B CA 1
ATOM 1081 C C . ARG B 1 19 ? 47.957 27.780 74.730 1.00 14.88 219 ARG B C 1
ATOM 1082 O O . ARG B 1 19 ? 48.397 27.075 73.819 1.00 15.56 219 ARG B O 1
ATOM 1090 N N . LEU B 1 20 ? 46.710 27.695 75.178 1.00 12.72 220 LEU B N 1
ATOM 1091 C CA . LEU B 1 20 ? 45.757 26.752 74.607 1.00 12.94 220 LEU B CA 1
ATOM 1092 C C . LEU B 1 20 ? 44.900 27.487 73.587 1.00 12.97 220 LEU B C 1
ATOM 1093 O O . LEU B 1 20 ? 44.763 28.705 73.648 1.00 12.53 220 LEU B O 1
ATOM 1098 N N . SER B 1 21 ? 44.324 26.744 72.649 1.00 14.00 221 SER B N 1
ATOM 1099 C CA . SER B 1 21 ? 43.467 27.343 71.638 1.00 14.67 221 SER B CA 1
ATOM 1100 C C . SER B 1 21 ? 42.130 26.623 71.581 1.00 14.64 221 SER B C 1
ATOM 1101 O O . SER B 1 21 ? 42.046 25.428 71.860 1.00 15.05 221 SER B O 1
ATOM 1104 N N . CYS B 1 22 ? 41.091 27.367 71.226 1.00 13.61 222 CYS B N 1
ATOM 1105 C CA . CYS B 1 22 ? 39.741 26.832 71.077 1.00 14.25 222 CYS B CA 1
ATOM 1106 C C . CYS B 1 22 ? 39.263 27.347 69.724 1.00 14.40 222 CYS B C 1
ATOM 1107 O O . CYS B 1 22 ? 39.030 28.541 69.559 1.00 13.73 222 CYS B O 1
ATOM 1110 N N . ALA B 1 23 ? 39.132 26.443 68.759 1.00 14.69 223 ALA B N 1
ATOM 1111 C CA . ALA B 1 23 ? 38.690 26.812 67.421 1.00 15.30 223 ALA B CA 1
ATOM 1112 C C . ALA B 1 23 ? 37.194 26.546 67.288 1.00 15.83 223 ALA B C 1
ATOM 1113 O O . ALA B 1 23 ? 36.697 25.523 67.762 1.00 15.71 223 ALA B O 1
ATOM 1115 N N . ALA B 1 24 ? 36.479 27.469 66.654 1.00 17.26 224 ALA B N 1
ATOM 1116 C CA . ALA B 1 24 ? 35.041 27.311 66.464 1.00 19.49 224 ALA B CA 1
ATOM 1117 C C . ALA B 1 24 ? 34.663 27.488 65.006 1.00 21.50 224 ALA B C 1
ATOM 1118 O O . ALA B 1 24 ? 35.423 28.052 64.221 1.00 22.98 224 ALA B O 1
ATOM 1120 N N . SER B 1 25 ? 33.473 27.008 64.660 1.00 23.81 225 SER B N 1
ATOM 1121 C CA . SER B 1 25 ? 32.965 27.090 63.297 1.00 24.69 225 SER B CA 1
ATOM 1122 C C . SER B 1 25 ? 32.298 28.424 62.973 1.00 25.00 225 SER B C 1
ATOM 1123 O O . SER B 1 25 ? 31.769 29.096 63.853 1.00 25.01 225 SER B O 1
ATOM 1126 N N . GLY B 1 26 ? 32.345 28.796 61.696 1.00 25.33 226 GLY B N 1
ATOM 1127 C CA . GLY B 1 26 ? 31.734 30.031 61.230 1.00 25.36 226 GLY B CA 1
ATOM 1128 C C . GLY B 1 26 ? 31.858 31.250 62.123 1.00 24.79 226 GLY B C 1
ATOM 1129 O O . GLY B 1 26 ? 32.958 31.634 62.527 1.00 25.55 226 GLY B O 1
ATOM 1130 N N . ARG B 1 27 ? 30.721 31.870 62.422 1.00 23.98 227 ARG B N 1
ATOM 1131 C CA . ARG B 1 27 ? 30.695 33.059 63.265 1.00 22.78 227 ARG B CA 1
ATOM 1132 C C . ARG B 1 27 ? 30.315 32.736 64.704 1.00 20.93 227 ARG B C 1
ATOM 1133 O O . ARG B 1 27 ? 29.797 33.594 65.419 1.00 19.55 227 ARG B O 1
ATOM 1141 N N . THR B 1 28 ? 30.578 31.502 65.123 1.00 18.61 228 THR B N 1
ATOM 1142 C CA . THR B 1 28 ? 30.253 31.074 66.480 1.00 17.89 228 THR B CA 1
ATOM 1143 C C . THR B 1 28 ? 30.696 32.079 67.539 1.00 16.95 228 THR B C 1
ATOM 1144 O O . THR B 1 28 ? 29.904 32.461 68.400 1.00 16.76 228 THR B O 1
ATOM 1148 N N . PHE B 1 29 ? 31.954 32.512 67.472 1.00 16.53 229 PHE B N 1
ATOM 1149 C CA . PHE B 1 29 ? 32.483 33.455 68.452 1.00 16.99 229 PHE B CA 1
ATOM 1150 C C . PHE B 1 29 ? 32.004 34.891 68.270 1.00 18.51 229 PHE B C 1
ATOM 1151 O O . PHE B 1 29 ? 32.373 35.778 69.041 1.00 18.90 229 PHE B O 1
ATOM 1159 N N . SER B 1 30 ? 31.190 35.129 67.250 1.00 19.48 230 SER B N 1
ATOM 1160 C CA . SER B 1 30 ? 30.658 36.466 67.040 1.00 21.01 230 SER B CA 1
ATOM 1161 C C . SER B 1 30 ? 29.275 36.557 67.667 1.00 20.83 230 SER B C 1
ATOM 1162 O O . SER B 1 30 ? 28.790 37.651 67.955 1.00 22.41 230 SER B O 1
ATOM 1165 N N . THR B 1 31 ? 28.643 35.408 67.887 1.00 20.18 231 THR B N 1
ATOM 1166 C CA . THR B 1 31 ? 27.314 35.402 68.478 1.00 19.76 231 THR B CA 1
ATOM 1167 C C . THR B 1 31 ? 27.246 34.738 69.850 1.00 17.68 231 THR B C 1
ATOM 1168 O O . THR B 1 31 ? 26.284 34.948 70.584 1.00 17.80 231 THR B O 1
ATOM 1172 N N . TYR B 1 32 ? 28.257 33.939 70.193 1.00 15.62 232 TYR B N 1
ATOM 1173 C CA . TYR B 1 32 ? 28.302 33.282 71.505 1.00 14.20 232 TYR B CA 1
ATOM 1174 C C . TYR B 1 32 ? 29.445 33.835 72.344 1.00 14.30 232 TYR B C 1
ATOM 1175 O O . TYR B 1 32 ? 30.442 34.305 71.803 1.00 16.04 232 TYR B O 1
ATOM 1184 N N . ALA B 1 33 ? 29.299 33.762 73.664 1.00 13.79 233 ALA B N 1
ATOM 1185 C CA . ALA B 1 33 ? 30.358 34.181 74.581 1.00 13.44 233 ALA B CA 1
ATOM 1186 C C . ALA B 1 33 ? 31.122 32.887 74.866 1.00 13.52 233 ALA B C 1
ATOM 1187 O O . ALA B 1 33 ? 30.595 31.794 74.634 1.00 12.65 233 ALA B O 1
ATOM 1189 N N . VAL B 1 34 ? 32.345 32.997 75.375 1.00 12.90 234 VAL B N 1
ATOM 1190 C CA . VAL B 1 34 ? 33.161 31.810 75.606 1.00 13.39 234 VAL B CA 1
ATOM 1191 C C . VAL B 1 34 ? 33.645 31.642 77.033 1.00 13.33 234 VAL B C 1
ATOM 1192 O O . VAL B 1 34 ? 34.043 32.601 77.679 1.00 14.37 234 VAL B O 1
ATOM 1196 N N . GLY B 1 35 ? 33.618 30.409 77.519 1.00 11.76 235 GLY B N 1
ATOM 1197 C CA . GLY B 1 35 ? 34.099 30.150 78.862 1.00 12.29 235 GLY B CA 1
ATOM 1198 C C . GLY B 1 35 ? 35.107 29.017 78.853 1.00 12.01 235 GLY B C 1
ATOM 1199 O O . GLY B 1 35 ? 35.080 28.147 77.982 1.00 11.78 235 GLY B O 1
ATOM 1200 N N . TRP B 1 36 ? 36.038 29.054 79.800 1.00 11.54 236 TRP B N 1
ATOM 1201 C CA . TRP B 1 36 ? 37.017 27.984 79.929 1.00 10.57 236 TRP B CA 1
ATOM 1202 C C . TRP B 1 36 ? 36.772 27.336 81.280 1.00 10.02 236 TRP B C 1
ATOM 1203 O O . TRP B 1 36 ? 36.494 28.022 82.264 1.00 10.48 236 TRP B O 1
ATOM 1214 N N . PHE B 1 37 ? 36.842 26.010 81.299 1.00 9.36 237 PHE B N 1
ATOM 1215 C CA . PHE B 1 37 ? 36.651 25.212 82.502 1.00 9.80 237 PHE B CA 1
ATOM 1216 C C . PHE B 1 37 ? 37.789 24.197 82.555 1.00 9.96 237 PHE B C 1
ATOM 1217 O O . PHE B 1 37 ? 38.481 23.967 81.561 1.00 10.58 237 PHE B O 1
ATOM 1225 N N . ARG B 1 38 ? 37.989 23.579 83.712 1.00 10.04 238 ARG B N 1
ATOM 1226 C CA . ARG B 1 38 ? 39.037 22.580 83.819 1.00 9.53 238 ARG B CA 1
ATOM 1227 C C . ARG B 1 38 ? 38.644 21.509 84.815 1.00 9.46 238 ARG B C 1
ATOM 1228 O O . ARG B 1 38 ? 37.845 21.748 85.724 1.00 9.20 238 ARG B O 1
ATOM 1236 N N . GLN B 1 39 ? 39.186 20.316 84.613 1.00 10.94 239 GLN B N 1
ATOM 1237 C CA . GLN B 1 39 ? 38.923 19.214 85.520 1.00 11.57 239 GLN B CA 1
ATOM 1238 C C . GLN B 1 39 ? 40.235 18.589 85.935 1.00 12.48 239 GLN B C 1
ATOM 1239 O O . GLN B 1 39 ? 40.910 17.954 85.128 1.00 13.21 239 GLN B O 1
ATOM 1245 N N . ALA B 1 40 ? 40.590 18.791 87.198 1.00 13.96 240 ALA B N 1
ATOM 1246 C CA . ALA B 1 40 ? 41.817 18.236 87.748 1.00 16.29 240 ALA B CA 1
ATOM 1247 C C . ALA B 1 40 ? 41.547 16.774 88.099 1.00 16.76 240 ALA B C 1
ATOM 1248 O O . ALA B 1 40 ? 40.398 16.377 88.288 1.00 16.58 240 ALA B O 1
ATOM 1250 N N . PRO B 1 41 ? 42.603 15.954 88.192 1.00 17.86 241 PRO B N 1
ATOM 1251 C CA . PRO B 1 41 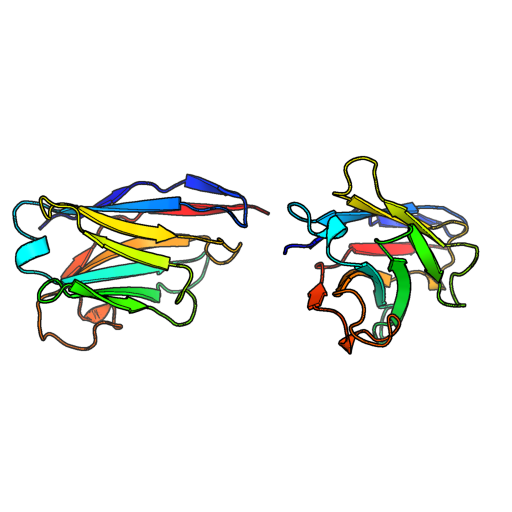? 42.430 14.536 88.521 1.00 18.25 241 PRO B CA 1
ATOM 1252 C C . PRO B 1 41 ? 41.589 14.306 89.778 1.00 18.44 241 PRO B C 1
ATOM 1253 O O . PRO B 1 41 ? 41.918 14.805 90.856 1.00 18.87 241 PRO B O 1
ATOM 1257 N N . GLY B 1 42 ? 40.501 13.557 89.626 1.00 18.16 242 GLY B N 1
ATOM 1258 C CA . GLY B 1 42 ? 39.631 13.255 90.750 1.00 17.46 242 GLY B CA 1
ATOM 1259 C C . GLY B 1 42 ? 38.654 14.334 91.176 1.00 16.99 242 GLY B C 1
ATOM 1260 O O . GLY B 1 42 ? 37.717 14.065 91.931 1.00 16.31 242 GLY B O 1
ATOM 1261 N N . LYS B 1 43 ? 38.856 15.558 90.696 1.00 17.05 243 LYS B N 1
ATOM 1262 C CA . LYS B 1 43 ? 37.984 16.669 91.065 1.00 17.90 243 LYS B CA 1
ATOM 1263 C C . LYS B 1 43 ? 36.880 16.936 90.054 1.00 16.97 243 LYS B C 1
ATOM 1264 O O . LYS B 1 43 ? 36.927 16.463 88.920 1.00 16.91 243 LYS B O 1
ATOM 1270 N N . GLU B 1 44 ? 35.890 17.709 90.486 1.00 17.13 244 GLU B N 1
ATOM 1271 C CA . GLU B 1 44 ? 34.777 18.085 89.623 1.00 16.42 244 GLU B CA 1
ATOM 1272 C C . GLU B 1 44 ? 35.242 19.213 88.716 1.00 15.51 244 GLU B C 1
ATOM 1273 O O . GLU B 1 44 ? 36.154 19.964 89.068 1.00 14.82 244 GLU B O 1
ATOM 1279 N N . ARG B 1 45 ? 34.615 19.332 87.550 1.00 12.93 245 ARG B N 1
ATOM 1280 C CA . ARG B 1 45 ? 34.981 20.377 86.603 1.00 13.15 245 ARG B CA 1
ATOM 1281 C C . ARG B 1 45 ? 34.634 21.734 87.203 1.00 12.27 245 ARG B C 1
ATOM 1282 O O . ARG B 1 45 ? 33.555 21.915 87.773 1.00 13.34 245 ARG B O 1
ATOM 1290 N N . GLU B 1 46 ? 35.554 22.685 87.061 1.00 13.45 246 GLU B N 1
ATOM 1291 C CA . GLU B 1 46 ? 35.378 24.020 87.615 1.00 14.16 246 GLU B CA 1
ATOM 1292 C C . GLU B 1 46 ? 35.656 25.135 86.613 1.00 13.09 246 GLU B C 1
ATOM 1293 O O . GLU B 1 46 ? 36.435 24.968 85.674 1.00 12.48 246 GLU B O 1
ATOM 1299 N N . PHE B 1 47 ? 35.028 26.282 86.859 1.00 13.21 247 PHE B N 1
ATOM 1300 C CA . PHE B 1 47 ? 35.166 27.473 86.027 1.00 12.70 247 PHE B CA 1
ATOM 1301 C C . PHE B 1 47 ? 36.576 28.054 86.114 1.00 13.00 247 PHE B C 1
ATOM 1302 O O . PHE B 1 47 ? 37.173 28.095 87.194 1.00 14.16 247 PHE B O 1
ATOM 1310 N N . VAL B 1 48 ? 37.099 28.504 84.975 1.00 12.44 248 VAL B N 1
ATOM 1311 C CA . VAL B 1 48 ? 38.439 29.083 84.905 1.00 11.96 248 VAL B CA 1
ATOM 1312 C C . VAL B 1 48 ? 38.377 30.539 84.449 1.00 12.86 248 VAL B C 1
ATOM 1313 O O . VAL B 1 48 ? 38.930 31.424 85.095 1.00 11.79 248 VAL B O 1
ATOM 1317 N N . GLY B 1 49 ? 37.692 30.787 83.336 1.00 12.88 249 GLY B N 1
ATOM 1318 C CA . GLY B 1 49 ? 37.597 32.146 82.841 1.00 13.05 249 GLY B CA 1
ATOM 1319 C C . GLY B 1 49 ? 36.464 32.326 81.855 1.00 13.23 249 GLY B C 1
ATOM 1320 O O . GLY B 1 49 ? 35.958 31.358 81.291 1.00 13.51 249 GLY B O 1
ATOM 1321 N N . TYR B 1 50 ? 36.079 33.577 81.638 1.00 13.82 250 TYR B N 1
ATOM 1322 C CA . TYR B 1 50 ? 34.993 33.900 80.730 1.00 13.98 250 TYR B CA 1
ATOM 1323 C C . TYR B 1 50 ? 35.400 35.043 79.817 1.00 15.28 250 TYR B C 1
ATOM 1324 O O . TYR B 1 50 ? 36.108 35.963 80.232 1.00 15.51 250 TYR B O 1
ATOM 1333 N N . PHE B 1 51 ? 34.949 34.977 78.571 1.00 14.63 251 PHE B N 1
ATOM 1334 C CA . PHE B 1 51 ? 35.261 36.011 77.599 1.00 16.50 251 PHE B CA 1
ATOM 1335 C C . PHE B 1 51 ? 33.981 36.473 76.929 1.00 17.56 251 PHE B C 1
ATOM 1336 O O . PHE B 1 51 ? 33.365 35.715 76.186 1.00 16.33 251 PHE B O 1
ATOM 1344 N N . GLY B 1 52 ? 33.584 37.712 77.204 1.00 19.87 252 GLY B N 1
ATOM 1345 C CA . GLY B 1 52 ? 32.384 38.258 76.601 1.00 23.18 252 GLY B CA 1
ATOM 1346 C C . GLY B 1 52 ? 32.734 38.767 75.218 1.00 25.07 252 GLY B C 1
ATOM 1347 O O . GLY B 1 52 ? 33.558 39.672 75.076 1.00 26.49 252 GLY B O 1
ATOM 1348 N N . THR B 1 53 A 32.124 38.187 74.193 1.00 27.23 252 THR B N 1
ATOM 1349 C CA . THR B 1 53 A 32.413 38.602 72.827 1.00 28.92 252 THR B CA 1
ATOM 1350 C C . THR B 1 53 A 31.866 39.971 72.460 1.00 30.06 252 THR B C 1
ATOM 1351 O O . THR B 1 53 A 32.187 40.477 71.380 1.00 30.30 252 THR B O 1
ATOM 1355 N N . ARG B 1 54 ? 31.050 40.574 73.326 1.00 30.81 253 ARG B N 1
ATOM 1356 C CA . ARG B 1 54 ? 30.498 41.870 72.977 1.00 31.61 253 ARG B CA 1
ATOM 1357 C C . ARG B 1 54 ? 31.541 42.985 73.016 1.00 31.52 253 ARG B C 1
ATOM 1358 O O . ARG B 1 54 ? 31.792 43.604 72.005 1.00 32.69 253 ARG B O 1
ATOM 1360 N N . GLY B 1 55 ? 32.148 43.202 74.174 1.00 30.82 254 GLY B N 1
ATOM 1361 C CA . GLY B 1 55 ? 33.130 44.258 74.330 1.00 29.56 254 GLY B CA 1
ATOM 1362 C C . GLY B 1 55 ? 34.501 43.726 74.631 1.00 29.16 254 GLY B C 1
ATOM 1363 O O . GLY B 1 55 ? 35.426 44.496 74.850 1.00 29.52 254 GLY B O 1
ATOM 1364 N N . GLY B 1 56 ? 34.628 42.407 74.644 1.00 27.94 255 GLY B N 1
ATOM 1365 C CA . GLY B 1 56 ? 35.917 41.795 74.899 1.00 26.45 255 GLY B CA 1
ATOM 1366 C C . GLY B 1 56 ? 36.381 41.737 76.350 1.00 25.49 255 GLY B C 1
ATOM 1367 O O . GLY B 1 56 ? 37.564 41.508 76.620 1.00 25.04 255 GLY B O 1
ATOM 1368 N N . ARG B 1 57 ? 35.461 41.934 77.287 1.00 24.59 256 ARG B N 1
ATOM 1369 C CA . ARG B 1 57 ? 35.800 41.898 78.706 1.00 24.65 256 ARG B CA 1
ATOM 1370 C C . ARG B 1 57 ? 36.019 40.453 79.162 1.00 23.35 256 ARG B C 1
ATOM 1371 O O . ARG B 1 57 ? 35.348 39.535 78.691 1.00 22.11 256 ARG B O 1
ATOM 1379 N N . THR B 1 58 ? 36.973 40.253 80.063 1.00 20.68 257 THR B N 1
A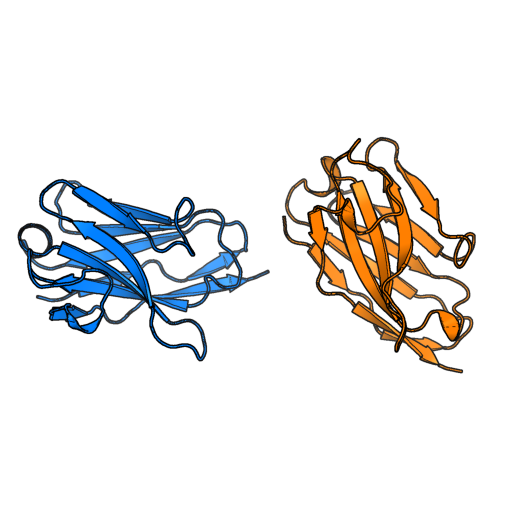TOM 1380 C CA . THR B 1 58 ? 37.273 38.918 80.569 1.00 18.85 257 THR B CA 1
ATOM 1381 C C . THR B 1 58 ? 37.145 38.857 82.084 1.00 18.49 257 THR B C 1
ATOM 1382 O O . THR B 1 58 ? 37.371 39.853 82.773 1.00 17.45 257 THR B O 1
ATOM 1386 N N . TYR B 1 59 ? 36.776 37.684 82.597 1.00 17.79 258 TYR B N 1
ATOM 1387 C CA . TYR B 1 59 ? 36.630 37.473 84.037 1.00 18.25 258 TYR B CA 1
ATOM 1388 C C . TYR B 1 59 ? 37.321 36.168 84.394 1.00 16.72 258 TYR B C 1
ATOM 1389 O O . TYR B 1 59 ? 37.191 35.178 83.679 1.00 16.33 258 TYR B O 1
ATOM 1398 N N . TYR B 1 60 ? 38.044 36.166 85.509 1.00 15.16 259 TYR B N 1
ATOM 1399 C CA . TYR B 1 60 ? 38.794 34.989 85.927 1.00 14.51 259 TYR B CA 1
ATOM 1400 C C . TYR B 1 60 ? 38.516 34.504 87.341 1.00 14.81 259 TYR B C 1
ATOM 1401 O O . TYR B 1 60 ? 38.271 35.300 88.245 1.00 15.65 259 TYR B O 1
ATOM 1410 N N . ALA B 1 61 ? 38.579 33.187 87.517 1.00 13.98 260 ALA B N 1
ATOM 1411 C CA . ALA B 1 61 ? 38.385 32.568 88.824 1.00 14.90 260 ALA B CA 1
ATOM 1412 C C . ALA B 1 61 ? 39.578 32.991 89.688 1.00 15.20 260 ALA B C 1
ATOM 1413 O O . ALA B 1 61 ? 40.675 33.197 89.171 1.00 15.19 260 ALA B O 1
ATOM 1415 N N . ASP B 1 62 ? 39.371 33.116 90.996 1.00 16.73 261 ASP B N 1
ATOM 1416 C CA . ASP B 1 62 ? 40.459 33.525 91.885 1.00 18.42 261 ASP B CA 1
ATOM 1417 C C . ASP B 1 62 ? 41.685 32.623 91.818 1.00 18.04 261 ASP B C 1
ATOM 1418 O O . ASP B 1 62 ? 42.814 33.070 92.044 1.00 18.29 261 ASP B O 1
ATOM 1423 N N . SER B 1 63 ? 41.462 31.350 91.522 1.00 17.08 262 SER B N 1
ATOM 1424 C CA . SER B 1 63 ? 42.541 30.381 91.428 1.00 16.77 262 SER B CA 1
ATOM 1425 C C . SER B 1 63 ? 43.560 30.708 90.342 1.00 15.12 262 SER B C 1
ATOM 1426 O O . SER B 1 63 ? 44.720 30.309 90.440 1.00 15.49 262 SER B O 1
ATOM 1429 N N . VAL B 1 64 ? 43.141 31.444 89.315 1.00 13.42 263 VAL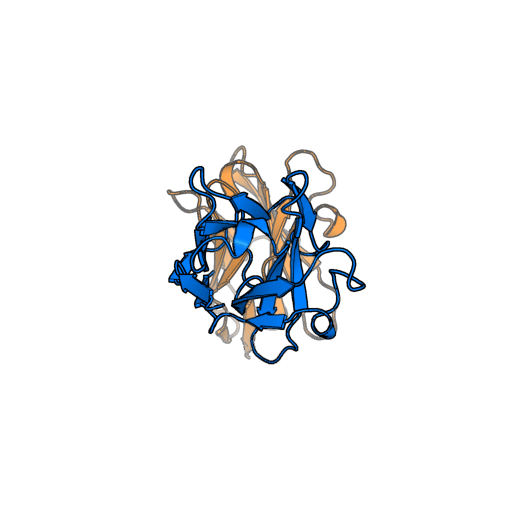 B N 1
ATOM 1430 C CA . VAL B 1 64 ? 44.049 31.754 88.215 1.00 12.66 263 VAL B CA 1
ATOM 1431 C C . VAL B 1 64 ? 44.179 33.233 87.852 1.00 11.63 263 VAL B C 1
ATOM 1432 O O . VAL B 1 64 ? 45.023 33.591 87.032 1.00 11.28 263 VAL B O 1
ATOM 1436 N N . LYS B 1 65 ? 43.358 34.089 88.449 1.00 12.53 264 LYS B N 1
ATOM 1437 C CA . LYS B 1 65 ? 43.409 35.521 88.139 1.00 12.93 264 LYS B CA 1
ATOM 1438 C C . LYS B 1 65 ? 44.826 36.082 88.246 1.00 12.68 264 LYS B C 1
ATOM 1439 O O . LYS B 1 65 ? 45.515 35.879 89.246 1.00 13.43 264 LYS B O 1
ATOM 1445 N N . GLY B 1 66 ? 45.251 36.785 87.200 1.00 11.92 265 GLY B N 1
ATOM 1446 C CA . GLY B 1 66 ? 46.582 37.357 87.175 1.00 11.32 265 GLY B CA 1
ATOM 1447 C C . GLY B 1 66 ? 47.547 36.492 86.389 1.00 10.41 265 GLY B C 1
ATOM 1448 O O . GLY B 1 66 ? 48.420 37.004 85.697 1.00 11.17 265 GLY B O 1
ATOM 1449 N N . ARG B 1 67 ? 47.396 35.171 86.493 1.00 9.78 266 ARG B N 1
ATOM 1450 C CA . ARG B 1 67 ? 48.282 34.249 85.788 1.00 9.68 266 ARG B CA 1
ATOM 1451 C C . ARG B 1 67 ? 47.763 33.794 84.429 1.00 9.27 266 ARG B C 1
ATOM 1452 O O . ARG B 1 67 ? 48.543 33.526 83.512 1.00 9.80 266 ARG B O 1
ATOM 1460 N N . PHE B 1 68 ? 46.443 33.680 84.323 1.00 10.70 267 PHE B N 1
ATOM 1461 C CA . PHE B 1 68 ? 45.802 33.229 83.085 1.00 11.01 267 PHE B CA 1
ATOM 1462 C C . PHE B 1 68 ? 45.041 34.364 82.411 1.00 11.11 267 PHE B C 1
ATOM 1463 O O . PHE B 1 68 ? 44.396 35.163 83.073 1.00 12.46 267 PHE B O 1
ATOM 1471 N N . THR B 1 69 ? 45.112 34.424 81.089 1.00 11.73 268 THR B N 1
ATOM 1472 C CA . THR B 1 69 ? 44.390 35.453 80.354 1.00 12.04 268 THR B CA 1
ATOM 1473 C C . THR B 1 69 ? 43.777 34.854 79.097 1.00 11.99 268 THR B C 1
ATOM 1474 O O . THR B 1 69 ? 44.330 33.928 78.504 1.00 12.40 268 THR B O 1
ATOM 1478 N N . ILE B 1 70 ? 42.638 35.407 78.691 1.00 11.38 269 ILE B N 1
ATOM 1479 C CA . ILE B 1 70 ? 41.909 34.932 77.523 1.00 10.74 269 ILE B CA 1
ATOM 1480 C C . ILE B 1 70 ? 41.847 36.024 76.458 1.00 9.78 269 ILE B C 1
ATOM 1481 O O . ILE B 1 70 ? 41.732 37.205 76.784 1.00 10.64 269 ILE B O 1
ATOM 1486 N N . ALA B 1 71 ? 41.926 35.616 75.195 1.00 11.31 270 ALA B N 1
ATOM 1487 C CA . ALA B 1 71 ? 41.875 36.556 74.077 1.00 12.01 270 ALA B CA 1
ATOM 1488 C C . ALA B 1 71 ? 41.268 35.894 72.845 1.00 13.39 270 ALA B C 1
ATOM 1489 O O . ALA B 1 71 ? 40.972 34.700 72.854 1.00 13.66 270 ALA B O 1
ATOM 1491 N N . ILE B 1 72 ? 41.084 36.680 71.788 1.00 14.29 271 ILE B N 1
ATOM 1492 C CA . ILE B 1 72 ? 40.520 36.177 70.534 1.00 16.13 271 ILE B CA 1
ATOM 1493 C C . ILE B 1 72 ? 41.389 36.664 69.367 1.00 17.06 271 ILE B C 1
ATOM 1494 O O . ILE B 1 72 ? 41.940 37.762 69.417 1.00 16.96 271 ILE B O 1
ATOM 1499 N N . ASP B 1 73 ? 41.519 35.846 68.327 1.00 17.45 272 ASP B N 1
ATOM 1500 C CA . ASP B 1 73 ? 42.327 36.218 67.165 1.00 19.67 272 ASP B CA 1
ATOM 1501 C C . ASP B 1 73 ? 41.597 37.247 66.296 1.00 20.55 272 ASP B C 1
ATOM 1502 O O . ASP B 1 73 ? 40.386 37.438 66.430 1.00 20.14 272 ASP B O 1
ATOM 1507 N N . ASN B 1 74 ? 42.346 37.909 65.415 1.00 21.38 273 ASN B N 1
ATOM 1508 C CA . ASN B 1 74 ? 41.791 38.933 64.534 1.00 22.87 273 ASN B CA 1
ATOM 1509 C C . ASN B 1 74 ? 40.584 38.463 63.741 1.00 22.38 273 ASN B C 1
ATOM 1510 O O . ASN B 1 74 ? 39.613 39.203 63.582 1.00 22.74 273 ASN B O 1
ATOM 1515 N N . ALA B 1 75 ? 40.650 37.234 63.242 1.00 22.10 274 ALA B N 1
ATOM 1516 C CA . ALA B 1 75 ? 39.574 36.669 62.436 1.00 21.77 274 ALA B CA 1
ATOM 1517 C C . ALA B 1 75 ? 38.364 36.203 63.244 1.00 22.23 274 ALA B C 1
ATOM 1518 O O . ALA B 1 75 ? 37.317 35.899 62.672 1.00 21.88 274 ALA B O 1
ATOM 1520 N N . LYS B 1 76 ? 38.509 36.142 64.567 1.00 21.23 275 LYS B N 1
ATOM 1521 C CA . LYS B 1 76 ? 37.422 35.723 65.453 1.00 21.08 275 LYS B CA 1
ATOM 1522 C C . LYS B 1 76 ? 36.986 34.271 65.308 1.00 19.89 275 LYS B C 1
ATOM 1523 O O . LYS B 1 76 ? 35.806 33.951 65.486 1.00 19.63 275 LYS B O 1
ATOM 1529 N N . ASN B 1 77 ? 37.932 33.392 64.995 1.00 19.86 276 ASN B N 1
ATOM 1530 C CA . ASN B 1 77 ? 37.636 31.972 64.843 1.00 19.96 276 ASN B CA 1
ATOM 1531 C C . ASN B 1 77 ? 38.381 31.133 65.872 1.00 18.96 276 ASN B C 1
ATOM 1532 O O . ASN B 1 77 ? 38.208 29.919 65.936 1.00 18.55 276 ASN B O 1
ATOM 1537 N N . THR B 1 78 ? 39.209 31.788 66.677 1.00 18.16 277 THR B N 1
ATOM 1538 C CA . THR B 1 78 ? 39.983 31.086 67.689 1.00 17.44 277 THR B CA 1
ATOM 1539 C C . THR B 1 78 ? 40.114 31.908 68.964 1.00 15.96 277 THR B C 1
ATOM 1540 O O . THR B 1 78 ? 40.468 33.085 68.917 1.00 15.31 277 THR B O 1
ATOM 1544 N N . VAL B 1 79 ? 39.804 31.286 70.099 1.00 14.73 278 VAL B N 1
ATOM 1545 C CA . VAL B 1 79 ? 39.924 31.936 71.402 1.00 14.32 278 VAL B CA 1
ATOM 1546 C C . VAL B 1 79 ? 41.105 31.267 72.096 1.00 14.04 278 VAL B C 1
ATOM 1547 O O . VAL B 1 79 ? 4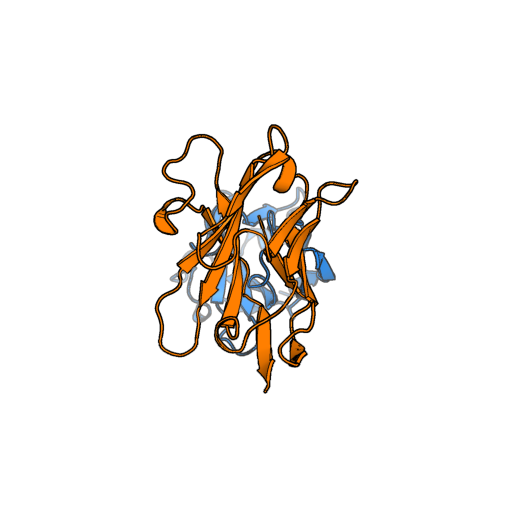1.278 30.048 72.008 1.00 13.64 278 VAL B O 1
ATOM 1551 N N . TYR B 1 80 ? 41.913 32.063 72.788 1.00 13.87 279 TYR B N 1
ATOM 1552 C CA . TYR B 1 80 ? 43.086 31.534 73.469 1.00 14.63 279 TYR B CA 1
ATOM 1553 C C . TYR B 1 80 ? 43.017 31.627 74.982 1.00 13.82 279 TYR B C 1
ATOM 1554 O O . TYR B 1 80 ? 42.399 32.538 75.533 1.00 14.27 279 TYR B O 1
ATOM 1563 N N . LEU B 1 81 ? 43.664 30.674 75.646 1.00 13.15 280 LEU B N 1
ATOM 1564 C CA . LEU B 1 81 ? 43.781 30.698 77.102 1.00 11.74 280 LEU B CA 1
ATOM 1565 C C . LEU B 1 81 ? 45.283 30.677 77.346 1.00 11.42 280 LEU B C 1
ATOM 1566 O O . LEU B 1 81 ? 45.928 29.643 77.186 1.00 11.99 280 LEU B O 1
ATOM 1571 N N . GLN B 1 82 ? 45.840 31.833 77.693 1.00 11.88 281 GLN B N 1
ATOM 1572 C CA . GLN B 1 82 ? 47.270 31.932 77.966 1.00 12.54 281 GLN B CA 1
ATOM 1573 C C . GLN B 1 82 ? 47.514 31.642 79.434 1.00 12.52 281 GLN B C 1
ATOM 1574 O O . GLN B 1 82 ? 46.840 32.193 80.297 1.00 12.58 281 GLN B O 1
ATOM 1580 N N . MET B 1 83 ? 48.478 30.773 79.710 1.00 11.93 282 MET B N 1
ATOM 1581 C CA . MET B 1 83 ? 48.811 30.429 81.087 1.00 12.96 282 MET B CA 1
ATOM 1582 C C . MET B 1 83 ? 50.247 30.835 81.393 1.00 12.62 282 MET B C 1
ATOM 1583 O O . MET B 1 83 ? 51.159 30.489 80.648 1.00 12.98 282 MET B O 1
ATOM 1588 N N . ASN B 1 84 A 50.436 31.592 82.470 1.00 11.81 282 ASN B N 1
ATOM 1589 C CA . ASN B 1 84 A 51.777 31.996 82.898 1.00 12.20 282 ASN B CA 1
ATOM 1590 C C . ASN B 1 84 A 52.005 31.451 84.306 1.00 12.07 282 ASN B C 1
ATOM 1591 O O . ASN B 1 84 A 51.052 31.163 85.032 1.00 12.18 282 ASN B O 1
ATOM 1596 N N . SER B 1 85 B 53.273 31.306 84.682 1.00 11.99 282 SER B N 1
ATOM 1597 C CA . SER B 1 85 B 53.643 30.838 86.015 1.00 12.70 282 SER B CA 1
ATOM 1598 C C . SER B 1 85 B 52.827 29.633 86.467 1.00 11.93 282 SER B C 1
ATOM 1599 O O . SER B 1 85 B 52.176 29.673 87.510 1.00 12.63 282 SER B O 1
ATOM 1602 N N . LEU B 1 86 C 52.884 28.559 85.688 1.00 13.12 282 LEU B N 1
ATOM 1603 C CA . LEU B 1 86 C 52.130 27.350 86.002 1.00 14.49 282 LEU B CA 1
ATOM 1604 C C . LEU B 1 86 C 52.538 26.652 87.294 1.00 15.36 282 LEU B C 1
ATOM 1605 O O . LEU B 1 86 C 53.712 26.642 87.671 1.00 16.00 282 LEU B O 1
ATOM 1610 N N . LYS B 1 87 ? 51.546 26.073 87.963 1.00 16.72 283 LYS B N 1
ATOM 1611 C CA . LYS B 1 87 ? 51.758 25.345 89.212 1.00 18.36 283 LYS B CA 1
ATOM 1612 C C . LYS B 1 87 ? 51.311 23.906 89.004 1.00 18.64 283 LYS B C 1
ATOM 1613 O O . LYS B 1 87 ? 50.591 23.610 88.053 1.00 17.93 283 LYS B O 1
ATOM 1619 N N . LEU B 1 88 ? 51.727 23.010 89.892 1.00 18.69 284 LEU B N 1
ATOM 1620 C CA . LEU B 1 88 ? 51.325 21.612 89.769 1.00 19.71 284 LEU B CA 1
ATOM 1621 C C . LEU B 1 88 ? 49.807 21.528 89.838 1.00 19.76 284 LEU B C 1
ATOM 1622 O O . LEU B 1 88 ? 49.185 20.693 89.177 1.00 20.04 284 LEU B O 1
ATOM 1627 N N . ASP B 1 89 ? 49.224 22.406 90.644 1.00 19.32 285 ASP B N 1
ATOM 1628 C CA . ASP B 1 89 ? 47.783 22.467 90.834 1.00 20.06 285 ASP B CA 1
ATOM 1629 C C . ASP B 1 89 ? 47.023 22.773 89.550 1.00 17.92 285 ASP B C 1
ATOM 1630 O O . ASP B 1 89 ? 45.814 22.560 89.484 1.00 18.07 285 ASP B O 1
ATOM 1635 N N . ASP B 1 90 ? 47.720 23.270 88.533 1.00 15.50 286 ASP B N 1
ATOM 1636 C CA . ASP B 1 90 ? 47.053 23.599 87.276 1.00 13.93 286 ASP B CA 1
ATOM 1637 C C . ASP B 1 90 ? 46.905 22.395 86.357 1.00 14.04 286 ASP B C 1
ATOM 1638 O O . ASP B 1 90 ? 46.296 22.502 85.289 1.00 12.64 286 ASP B O 1
ATOM 1643 N N . THR B 1 91 ? 47.456 21.250 86.758 1.00 12.29 287 THR B N 1
ATOM 1644 C CA . THR B 1 91 ? 47.338 20.042 85.943 1.00 13.24 287 THR B CA 1
ATOM 1645 C C . THR B 1 91 ? 45.867 19.671 85.842 1.00 13.08 287 THR B C 1
ATOM 1646 O O . THR B 1 91 ? 45.190 19.536 86.857 1.00 12.91 287 THR B O 1
ATOM 1650 N N . ALA B 1 92 ? 45.375 19.510 84.618 1.00 13.44 288 ALA B N 1
ATOM 1651 C CA . ALA B 1 92 ? 43.973 19.168 84.414 1.00 13.25 288 ALA B CA 1
ATOM 1652 C C . ALA B 1 92 ? 43.633 19.144 82.940 1.00 12.08 288 ALA B C 1
ATOM 1653 O O . ALA B 1 92 ? 44.452 19.490 82.097 1.00 12.07 288 ALA B O 1
ATOM 1655 N N . VAL B 1 93 ? 42.420 18.703 82.627 1.00 11.84 289 VAL B N 1
ATOM 1656 C CA . VAL B 1 93 ? 41.970 18.719 81.245 1.00 11.89 289 VAL B CA 1
ATOM 1657 C C . VAL B 1 93 ? 41.217 20.037 81.137 1.00 10.15 289 VAL B C 1
ATOM 1658 O O . VAL B 1 93 ? 40.363 20.336 81.966 1.00 9.67 289 VAL B O 1
ATOM 1662 N N . TYR B 1 94 ? 41.566 20.835 80.135 1.00 10.32 290 TYR B N 1
ATOM 1663 C CA . TYR B 1 94 ? 40.923 22.126 79.936 1.00 11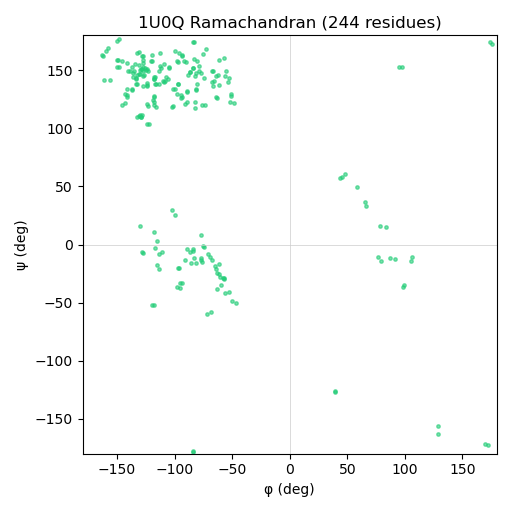.58 290 TYR B CA 1
ATOM 1664 C C . TYR B 1 94 ? 39.884 22.054 78.826 1.00 11.37 290 TYR B C 1
ATOM 1665 O O . TYR B 1 94 ? 40.141 21.499 77.760 1.00 12.13 290 TYR B O 1
ATOM 1674 N N . TYR B 1 95 ? 38.714 22.626 79.098 1.00 10.13 291 TYR B N 1
ATOM 1675 C CA . TYR B 1 95 ? 37.591 22.629 78.162 1.00 9.97 291 TYR B CA 1
ATOM 1676 C C . TYR B 1 95 ? 37.094 24.025 77.842 1.00 10.92 291 TYR B C 1
ATOM 1677 O O . TYR B 1 95 ? 36.955 24.849 78.738 1.00 11.37 291 TYR B O 1
ATOM 1686 N N . CYS B 1 96 ? 36.812 24.291 76.571 1.00 10.33 292 CYS B N 1
ATOM 1687 C CA . CYS B 1 96 ? 36.225 25.575 76.234 1.00 10.71 292 CYS B CA 1
ATOM 1688 C C . CYS B 1 96 ? 34.761 25.274 75.958 1.00 11.07 292 CYS B C 1
ATOM 1689 O O . CYS B 1 96 ? 34.407 24.152 75.579 1.00 11.68 292 CYS B O 1
ATOM 1692 N N . ALA B 1 97 ? 33.912 26.264 76.184 1.00 10.12 293 ALA B N 1
ATOM 1693 C CA . ALA B 1 97 ? 32.477 26.109 75.988 1.00 10.66 293 ALA B CA 1
ATOM 1694 C C . ALA B 1 97 ? 31.890 27.444 75.573 1.00 10.42 293 ALA B C 1
ATOM 1695 O O . ALA B 1 97 ? 32.489 28.487 75.804 1.00 10.69 293 ALA B O 1
ATOM 1697 N N . VAL B 1 98 ? 30.718 27.413 74.950 1.00 10.00 294 VAL B N 1
ATOM 1698 C CA . VAL B 1 98 ? 30.067 28.650 74.535 1.00 11.05 294 VAL B CA 1
ATOM 1699 C C . VAL B 1 98 ? 28.658 28.738 75.093 1.00 11.72 294 VAL B C 1
ATOM 1700 O O . VAL B 1 98 ? 27.998 27.718 75.309 1.00 11.03 294 VAL B O 1
ATOM 1704 N N . ARG B 1 99 ? 28.214 29.969 75.329 1.00 13.49 295 ARG B N 1
ATOM 1705 C CA . ARG B 1 99 ? 26.881 30.241 75.854 1.00 15.46 295 ARG B CA 1
ATOM 1706 C C . ARG B 1 99 ? 26.347 31.482 75.151 1.00 16.69 295 ARG B C 1
ATOM 1707 O O . ARG B 1 99 ? 27.118 32.301 74.655 1.00 15.28 295 ARG B O 1
ATOM 1715 N N . MET B 1 100 ? 25.029 31.614 75.099 1.00 19.24 296 MET B N 1
ATOM 1716 C CA . MET B 1 100 ? 24.429 32.775 74.460 1.00 22.14 296 MET B CA 1
ATOM 1717 C C . MET B 1 100 ? 24.415 33.933 75.446 1.00 24.27 296 MET B C 1
ATOM 1718 O O . MET B 1 100 ? 24.257 33.731 76.650 1.00 23.79 296 MET B O 1
ATO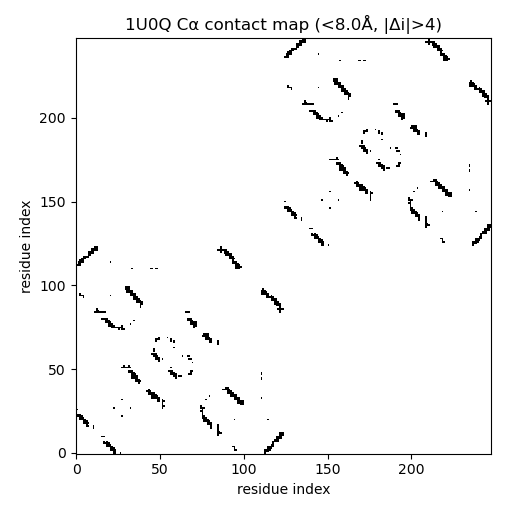M 1723 N N . PRO B 1 101 ? 24.600 35.166 74.950 1.00 26.03 297 PRO B N 1
ATOM 1724 C CA . PRO B 1 101 ? 24.591 36.322 75.849 1.00 28.00 297 PRO B CA 1
ATOM 1725 C C . PRO B 1 101 ? 23.285 36.379 76.645 1.00 29.90 297 PRO B C 1
ATOM 1726 O O . PRO B 1 101 ? 22.226 36.008 76.139 1.00 29.56 297 PRO B O 1
ATOM 1730 N N . TYR B 1 102 ? 23.378 36.829 77.894 1.00 32.03 298 TYR B N 1
ATOM 1731 C CA . TYR B 1 102 ? 22.220 36.940 78.778 1.00 34.41 298 TYR B CA 1
ATOM 1732 C C . TYR B 1 102 ? 21.513 35.606 78.993 1.00 34.95 298 TYR B C 1
ATOM 1733 O O . TYR B 1 102 ? 20.291 35.518 78.864 1.00 35.34 298 TYR B O 1
ATOM 1742 N N . SER B 1 103 ? 22.279 34.573 79.335 1.00 35.40 299 SER B N 1
ATOM 1743 C CA . SER B 1 103 ? 21.708 33.248 79.560 1.00 35.61 299 SER B CA 1
ATOM 1744 C C . SER B 1 103 ? 21.900 32.733 80.987 1.00 35.45 299 SER B C 1
ATOM 1745 O O . SER B 1 103 ? 21.652 31.557 81.263 1.00 35.93 299 SER B O 1
ATOM 1748 N N . GLY B 1 104 ? 22.341 33.607 81.888 1.00 34.74 300 GLY B N 1
ATOM 1749 C CA . GLY B 1 104 ? 22.542 33.199 83.270 1.00 33.80 300 GLY B CA 1
ATOM 1750 C C . GLY B 1 104 ? 23.904 33.530 83.858 1.00 32.98 300 GLY B C 1
ATOM 1751 O O . GLY B 1 104 ? 24.582 34.456 83.411 1.00 33.33 300 GLY B O 1
ATOM 1752 N N . ASP B 1 105 A 24.300 32.772 84.877 1.00 31.80 300 ASP B N 1
ATOM 1753 C CA . ASP B 1 105 A 25.584 32.967 85.544 1.00 30.68 300 ASP B CA 1
ATOM 1754 C C . ASP B 1 105 A 26.697 32.403 84.661 1.00 29.50 300 ASP B C 1
ATOM 1755 O O . ASP B 1 105 A 26.700 31.215 84.349 1.00 28.76 300 ASP B O 1
ATOM 1760 N N . TYR B 1 106 B 27.640 33.253 84.264 1.00 28.51 300 TYR B N 1
ATOM 1761 C CA . TYR B 1 106 B 28.737 32.824 83.400 1.00 27.89 300 TYR B CA 1
ATOM 1762 C C . TYR B 1 106 B 29.727 31.888 84.090 1.00 27.00 300 TYR B C 1
ATOM 1763 O O . TYR B 1 106 B 30.586 31.294 83.439 1.00 26.93 300 TYR B O 1
ATOM 1772 N N . ARG B 1 107 C 29.610 31.757 85.407 1.00 25.95 300 ARG B N 1
ATOM 1773 C CA . ARG B 1 107 C 30.499 30.880 86.159 1.00 25.20 300 ARG B CA 1
ATOM 1774 C C . ARG B 1 107 C 29.907 29.479 86.276 1.00 23.38 300 ARG B C 1
ATOM 1775 O O . ARG B 1 107 C 30.601 28.536 86.657 1.00 23.63 300 ARG B O 1
ATOM 1783 N N . SER B 1 108 D 28.625 29.347 85.945 1.00 20.66 300 SER B N 1
ATOM 1784 C CA . SER B 1 108 D 27.937 28.061 86.037 1.00 18.86 300 SER B CA 1
ATOM 1785 C C . SER B 1 108 D 27.982 27.227 84.762 1.00 17.82 300 SER B C 1
ATOM 1786 O O . SER B 1 108 D 27.510 27.652 83.711 1.00 17.05 300 SER B O 1
ATOM 1789 N N . SER B 1 109 E 28.533 26.024 84.871 1.00 15.90 300 SER B N 1
ATOM 1790 C CA . SER B 1 109 E 28.642 25.122 83.731 1.00 16.14 300 SER B CA 1
ATOM 1791 C C . SER B 1 109 E 27.280 24.815 83.107 1.00 15.92 300 SER B C 1
ATOM 1792 O O . SER B 1 109 E 27.185 24.550 81.911 1.00 15.67 300 SER B O 1
ATOM 1795 N N . GLY B 1 110 F 26.230 24.859 83.920 1.00 16.10 300 GLY B N 1
ATOM 1796 C CA . GLY B 1 110 F 24.900 24.555 83.421 1.00 16.44 300 GLY B CA 1
ATOM 1797 C C . GLY B 1 110 F 24.340 25.518 82.391 1.00 16.78 300 GLY B C 1
ATOM 1798 O O . GLY B 1 110 F 23.410 25.175 81.659 1.00 17.45 300 GLY B O 1
ATOM 1799 N N . THR B 1 111 G 24.908 26.714 82.318 1.00 15.15 300 THR B N 1
ATOM 1800 C CA . THR B 1 111 G 24.420 27.723 81.379 1.00 15.15 300 THR B CA 1
ATOM 1801 C C . THR B 1 111 G 25.027 27.621 79.985 1.00 14.64 300 THR B C 1
ATOM 1802 O O . THR B 1 111 G 24.600 28.326 79.074 1.00 15.35 300 THR B O 1
ATOM 1806 N N . TYR B 1 112 H 26.010 26.746 79.808 1.00 12.99 300 TYR B N 1
ATOM 1807 C CA . TYR B 1 112 H 26.649 26.608 78.508 1.00 12.87 300 TYR B CA 1
ATOM 1808 C C . TYR B 1 112 H 25.928 25.640 77.579 1.00 11.78 300 TYR B C 1
ATOM 1809 O O . TYR B 1 112 H 25.317 24.671 78.022 1.00 13.45 300 TYR B O 1
ATOM 1818 N N . ASP B 1 113 ? 26.006 25.928 76.282 1.00 11.08 301 ASP B N 1
ATOM 1819 C CA . ASP B 1 113 ? 25.319 25.148 75.255 1.00 11.42 301 ASP B CA 1
ATOM 1820 C C . ASP B 1 113 ? 26.138 24.092 74.528 1.00 10.69 301 ASP B C 1
ATOM 1821 O O . ASP B 1 113 ? 25.619 23.026 74.181 1.00 10.18 301 ASP B O 1
ATOM 1826 N N . TYR B 1 114 ? 27.409 24.394 74.278 1.00 9.96 302 TYR B N 1
ATOM 1827 C CA . TYR B 1 114 ? 28.274 23.472 73.556 1.00 9.99 302 TYR B CA 1
ATOM 1828 C C . TYR B 1 114 ? 29.630 23.394 74.226 1.00 9.20 302 TYR B C 1
ATOM 1829 O O . TYR B 1 114 ? 30.105 24.382 74.790 1.00 10.55 302 TYR B O 1
ATOM 1838 N N . TRP B 1 115 ? 30.242 22.214 74.145 1.00 9.31 303 TRP B N 1
ATOM 1839 C CA . TRP B 1 115 ? 31.533 21.953 74.763 1.00 9.44 303 TRP B CA 1
ATOM 1840 C C . TRP B 1 115 ? 32.543 21.314 73.829 1.00 10.40 303 TRP B C 1
ATOM 1841 O O . TRP B 1 115 ? 32.185 20.510 72.972 1.00 11.08 303 TRP B O 1
ATOM 1852 N N . GLY B 1 116 ? 33.814 21.658 74.016 1.00 10.53 304 GLY B N 1
ATOM 1853 C CA . GLY B 1 116 ? 34.863 21.047 73.220 1.00 11.89 304 GLY B CA 1
ATOM 1854 C C . GLY B 1 116 ? 35.199 19.729 73.902 1.00 13.22 304 GLY B C 1
ATOM 1855 O O . GLY B 1 116 ? 34.684 19.457 74.990 1.00 14.75 304 GLY B O 1
ATOM 1856 N N . GLN B 1 117 ? 36.063 18.917 73.300 1.00 13.69 305 GLN B N 1
ATOM 1857 C CA . GLN B 1 117 ? 36.399 17.624 73.892 1.00 15.03 305 GLN B CA 1
ATOM 1858 C C . GLN B 1 117 ? 37.476 17.672 74.974 1.00 14.82 305 GLN B C 1
ATOM 1859 O O . GLN B 1 117 ? 37.680 16.691 75.690 1.00 15.91 305 GLN B O 1
ATOM 1865 N N . GLY B 1 118 ? 38.152 18.810 75.087 1.00 14.63 306 GLY B N 1
ATOM 1866 C CA . GLY B 1 118 ? 39.178 18.978 76.103 1.00 15.06 306 GLY B CA 1
ATOM 1867 C C . GLY B 1 118 ? 40.601 18.693 75.667 1.00 15.20 306 GLY B C 1
ATOM 1868 O O . GLY B 1 118 ? 40.836 17.916 74.739 1.00 15.57 306 GLY B O 1
ATOM 1869 N N . THR B 1 119 ? 41.557 19.336 76.333 1.00 14.98 307 THR B N 1
ATOM 1870 C CA . THR B 1 119 ? 42.969 19.125 76.036 1.00 14.73 307 THR B CA 1
ATOM 1871 C C . THR B 1 119 ? 43.707 19.021 77.373 1.00 14.38 307 THR B C 1
ATOM 1872 O O . THR B 1 119 ? 43.479 19.814 78.289 1.00 14.34 307 THR B O 1
ATOM 1876 N N . GLN B 1 120 ? 44.568 18.017 77.487 1.00 14.68 308 GLN B N 1
ATOM 1877 C CA . GLN B 1 120 ? 45.309 17.771 78.713 1.00 15.39 308 GLN B CA 1
ATOM 1878 C C . GLN B 1 120 ? 46.541 18.643 78.892 1.00 15.13 308 GLN B C 1
ATOM 1879 O O . GLN B 1 120 ? 47.339 18.809 77.972 1.00 15.75 308 GLN B O 1
ATOM 1885 N N . VAL B 1 121 ? 46.672 19.204 80.089 1.00 14.33 309 VAL B N 1
ATOM 1886 C CA . VAL B 1 121 ? 47.824 20.020 80.452 1.00 14.69 309 VAL B CA 1
ATOM 1887 C C . VAL B 1 121 ? 48.401 19.373 81.707 1.00 14.78 309 VAL B C 1
ATOM 1888 O O . VAL B 1 121 ? 47.707 19.240 82.713 1.00 13.62 309 VAL B O 1
ATOM 1892 N N . THR B 1 122 ? 49.661 18.956 81.636 1.00 16.27 310 THR B N 1
ATOM 1893 C CA . THR B 1 122 ? 50.321 18.322 82.770 1.00 17.92 310 THR B CA 1
ATOM 1894 C C . THR B 1 122 ? 51.509 19.167 83.212 1.00 17.77 310 THR B C 1
ATOM 1895 O O . THR B 1 122 ? 52.422 19.410 82.429 1.00 19.31 310 THR B O 1
ATOM 1899 N N . VAL B 1 123 ? 51.484 19.628 84.458 1.00 19.33 311 VAL B N 1
ATOM 1900 C CA . VAL B 1 123 ? 52.575 20.440 84.988 1.00 19.61 311 VAL B CA 1
ATOM 1901 C C . VAL B 1 123 ? 53.431 19.550 85.885 1.00 21.50 311 VAL B C 1
ATOM 1902 O O . VAL B 1 123 ? 52.946 19.027 86.886 1.00 20.96 311 VAL B O 1
ATOM 1906 N N . SER B 1 124 ? 54.698 19.373 85.523 1.00 23.56 312 SER B N 1
ATOM 1907 C CA . SER B 1 124 ? 55.587 18.525 86.309 1.00 26.65 312 SER B CA 1
ATOM 1908 C C . SER B 1 124 ? 56.592 19.317 87.128 1.00 28.46 312 SER B C 1
ATOM 1909 O O . SER B 1 124 ? 57.105 20.346 86.683 1.00 28.95 312 SER B O 1
ATOM 1912 N N . SER B 1 125 ? 56.866 18.824 88.331 1.00 30.16 313 SER B N 1
ATOM 1913 C CA . SER B 1 125 ? 57.814 19.463 89.231 1.00 32.90 313 SER B CA 1
ATOM 1914 C C . SER B 1 125 ? 59.162 19.567 88.530 1.00 33.76 313 SER B C 1
ATOM 1915 O O . SER B 1 125 ? 59.617 20.706 88.294 1.00 19.62 313 SER B O 1
#

B-factor: mean 19.62, std 8.17, range [8.61, 66.11]

Secondary structure (DSSP, 8-state):
--EEEE--EEEETT--EEEEEEESTTHHHHSEEEEEEE-TTSPPEEEEEE-TTT--EEE-TTTBTTEEEEE-TTSSEEEEEE-S--GGG-EEEEEEEE-SSSS-TT-GGG--EE---EEEEEE-/--EEEE--EEEETT--EEEEEEESTTHHHHSEEEEEEE-TTSPPEEEEEE-TTT--EEE-TTTBTTEEEEE-TTSSEEEEEE-S--GGG-EEEEEEEE-TTSS-TT-GGG--EE---EEEEEE-

CATH classification: 2.60.40.10

Foldseek 3Di:
DAKAKDFADEAEAQAKTKMKIFADDCQQQFWWKWKWWDAPPGDIFGAKTAGSPPGDMDGDPVQPPFWDKDADPVRRMIMIIGGRHDQRVWTWMKMFIAGPPQDDPRDPVRTDDIHPTHTHGYDD/DAKAKDFADEAAAQAKTKMKIFDDDQQQQFWWKWKWWAAVPGDIFTAKTFGSPPGDMDGDPVQPPFWDWDADPVRGMIMIIGGRHDQVPWTWMKMFIAGPPQDDSRDPVRTDDIHPTHTHGYHD

Solvent-accessible surface area: 12734 Å² total